Protein AF-A0A9E1W9U6-F1 (afdb_monomer_lite)

Radius of gyration: 18.21 Å; chains: 1; bounding box: 47×53×50 Å

Secondary structure (DSSP, 8-state):
-HHHHHHHHHHH--TT--SS--HHHHHHHHHHHHHTT--HHHHHHHHHHHHHHHHH-TTGGGGHHHHHHHHHHHHHHH---S--S---SS--S-STT--HHHHHHHHHHHHHHS-HHHHHHHHHHHHHHHHHHB-SS-B----HHHHHHT---GGG--HHHHHHHHHHHHHHHHHH--HHHHHHHHHHHHHHHHHHHHTTT---SSTTTTBHHHHHHHHHHHHHHHHH-TT-HHHHHHHHHHHHHHHHT--TTS---SB--SS----GGGGTS-HHHHHHHHHHHHHHHHHH-THHHHTT--

Foldseek 3Di:
DLVVLLVLLLVLDAQVNAPDLALLLLLLSLLLCLLVVHDPVRSLSSLVSSQVSCVPDPCNLVCLLSNLVSQVSSCVRNVPPDRSHPGDLDRPDDPPQAWLLSLLSVLLSCLQPNDPVSVVVSLVVNLVLQVVQDPQQASQTSHSVCVVVVDPDPQQGFLLSRLSSLLSLVSVCVSPVDCSSVVSSVSSLVSSLVVCVVVVNWRQGHQQGQFLSSLLSNLQSLLVVCLVPVPDPPSVVNNVSSVVQQVVQQDPSSAGDRGSDPDPPDDPSNVVDDSSNRSSSSSNSSSVSCVSHVPVVPPPPD

Sequence (302 aa):
MSSLLTHALVTAVKPQGFPERTFYAEAFTAVASAYHNLPQATIQEFIDSSQKRFETSENARNHLEFLWYAEDLFSEQSGNNTPVFSLPKTFKQTLRVKPTNWLLLRARFYIQHGSILQQFVWKHVALSLLRRNWNGEHILDRGIGACIRGEQKPEYASDQYTAFSLMILTDLYKLTGNKRFKEYFDKGLNKLRDRWRQQSIELTQGRGAYQLFGYASLIYILSWAQSQNPQSTTLTADLDQAIKHLSSFQHDDGLFPLVLKEADDRSDWETYNNLYDYLGFTAAILSRAAFIFPEQYNERST

Structure (mmCIF, N/CA/C/O backbone):
data_AF-A0A9E1W9U6-F1
#
_entry.id   AF-A0A9E1W9U6-F1
#
loop_
_atom_site.group_PDB
_atom_site.id
_atom_site.type_symbol
_atom_site.label_atom_id
_atom_site.label_alt_id
_atom_site.label_comp_id
_atom_site.label_asym_id
_atom_site.label_entity_id
_atom_site.label_seq_id
_atom_site.pdbx_PDB_ins_code
_atom_site.Cartn_x
_atom_site.Cartn_y
_atom_site.Cartn_z
_atom_site.occupancy
_atom_site.B_iso_or_equiv
_atom_site.auth_seq_id
_atom_site.auth_comp_id
_atom_site.auth_asym_id
_atom_site.auth_atom_id
_atom_site.pdbx_PDB_model_num
ATOM 1 N N . MET A 1 1 ? -4.728 -16.325 -10.173 1.00 51.47 1 MET A N 1
ATOM 2 C CA . MET A 1 1 ? -4.126 -15.327 -11.097 1.00 51.47 1 MET A CA 1
ATOM 3 C C . MET A 1 1 ? -3.194 -14.318 -10.411 1.00 51.47 1 MET A C 1
ATOM 5 O O . MET A 1 1 ? -2.033 -14.302 -10.792 1.00 51.47 1 MET A O 1
ATOM 9 N N . SER A 1 2 ? -3.595 -13.520 -9.398 1.00 57.84 2 SER A N 1
ATOM 10 C CA . SER A 1 2 ? -2.639 -12.527 -8.838 1.00 57.84 2 SER A CA 1
ATOM 11 C C . SER A 1 2 ? -1.462 -13.124 -8.055 1.00 57.84 2 SER A C 1
ATOM 13 O O . SER A 1 2 ? -0.410 -12.512 -8.072 1.00 57.84 2 SER A O 1
ATOM 15 N N . SER A 1 3 ? -1.568 -14.333 -7.484 1.00 65.31 3 SER A N 1
ATOM 16 C CA . SER A 1 3 ? -0.407 -15.049 -6.910 1.00 65.31 3 SER A CA 1
ATOM 17 C C . SER A 1 3 ? 0.653 -15.430 -7.959 1.00 65.31 3 SER A C 1
ATOM 19 O O . SER A 1 3 ? 1.845 -15.371 -7.667 1.00 65.31 3 SER A O 1
ATOM 21 N N . LEU A 1 4 ? 0.239 -15.802 -9.177 1.00 67.06 4 LEU A N 1
ATOM 22 C CA . LEU A 1 4 ? 1.164 -16.116 -10.274 1.00 67.06 4 LEU A CA 1
ATOM 23 C C . LEU A 1 4 ? 1.814 -14.841 -10.811 1.00 67.06 4 LEU A C 1
ATOM 25 O O . LEU A 1 4 ? 3.020 -14.807 -11.021 1.00 67.06 4 LEU A O 1
ATOM 29 N N . LEU A 1 5 ? 1.020 -13.778 -10.956 1.00 74.19 5 LEU A N 1
ATOM 30 C CA . LEU A 1 5 ? 1.492 -12.464 -11.377 1.00 74.19 5 LEU A CA 1
ATOM 31 C C . LEU A 1 5 ? 2.512 -11.883 -10.385 1.00 74.19 5 LEU A C 1
ATOM 33 O O . LEU A 1 5 ? 3.547 -11.371 -10.803 1.00 74.19 5 LEU A O 1
ATOM 37 N N . THR A 1 6 ? 2.263 -12.008 -9.077 1.00 77.25 6 THR A N 1
ATOM 38 C CA . THR A 1 6 ? 3.215 -11.560 -8.052 1.00 77.25 6 THR A CA 1
ATOM 39 C C . THR A 1 6 ? 4.438 -12.445 -7.976 1.00 77.25 6 THR A C 1
ATOM 41 O O . THR A 1 6 ? 5.536 -11.913 -7.862 1.00 77.25 6 THR A O 1
ATOM 44 N N . HIS A 1 7 ? 4.282 -13.766 -8.084 1.00 80.31 7 HIS A N 1
ATOM 45 C CA . HIS A 1 7 ? 5.426 -14.668 -8.092 1.00 80.31 7 HIS A CA 1
ATOM 46 C C . HIS A 1 7 ? 6.352 -14.367 -9.274 1.00 80.31 7 HIS A C 1
ATOM 48 O O . HIS A 1 7 ? 7.544 -14.174 -9.058 1.00 80.31 7 HIS A O 1
ATOM 54 N N . ALA A 1 8 ? 5.798 -14.225 -10.483 1.00 78.31 8 ALA A N 1
ATOM 55 C CA . ALA A 1 8 ? 6.550 -13.849 -11.679 1.00 78.31 8 ALA A CA 1
ATOM 56 C C . ALA A 1 8 ? 7.311 -12.530 -11.471 1.00 78.31 8 ALA A C 1
ATOM 58 O O . ALA A 1 8 ? 8.525 -12.477 -11.667 1.00 78.31 8 ALA A O 1
ATOM 59 N N . LEU A 1 9 ? 6.625 -11.499 -10.968 1.00 81.69 9 LEU A N 1
ATOM 60 C CA . LEU A 1 9 ? 7.230 -10.200 -10.683 1.00 81.69 9 LEU A CA 1
ATOM 61 C C . LEU A 1 9 ? 8.363 -10.290 -9.646 1.00 81.69 9 LEU A C 1
ATOM 63 O O . LEU A 1 9 ? 9.422 -9.702 -9.845 1.00 81.69 9 LEU A O 1
ATOM 67 N N . VAL A 1 10 ? 8.174 -11.046 -8.559 1.00 83.06 10 VAL A N 1
ATOM 68 C CA . VAL A 1 10 ? 9.216 -11.261 -7.540 1.00 83.06 10 VAL A CA 1
ATOM 69 C C . VAL A 1 10 ? 10.414 -12.002 -8.132 1.00 83.06 10 VAL A C 1
ATOM 71 O O . VAL A 1 10 ? 11.546 -11.618 -7.867 1.00 83.06 10 VAL A O 1
ATOM 74 N N . THR A 1 11 ? 10.189 -13.030 -8.955 1.00 81.50 11 THR A N 1
ATOM 75 C CA . THR A 1 11 ? 11.277 -13.808 -9.573 1.00 81.50 11 THR A CA 1
ATOM 76 C C . THR A 1 11 ? 12.056 -13.035 -10.636 1.00 81.50 11 THR A C 1
ATOM 78 O O . THR A 1 11 ? 13.238 -13.305 -10.848 1.00 81.50 11 THR A O 1
ATOM 81 N N . ALA A 1 12 ? 11.415 -12.066 -11.293 1.00 79.38 12 ALA A N 1
ATOM 82 C CA . ALA A 1 12 ? 12.049 -11.206 -12.283 1.00 79.38 12 ALA A CA 1
ATOM 83 C C . ALA A 1 12 ? 12.983 -10.163 -11.640 1.00 79.38 12 ALA A C 1
ATOM 85 O O . ALA A 1 12 ? 13.947 -9.711 -12.262 1.00 79.38 12 ALA A O 1
ATOM 86 N N . VAL A 1 13 ? 12.733 -9.801 -10.378 1.00 80.00 13 VAL A N 1
ATOM 87 C CA . VAL A 1 13 ? 13.542 -8.846 -9.618 1.00 80.00 13 VAL A CA 1
ATOM 88 C C . VAL A 1 13 ? 14.702 -9.558 -8.915 1.00 80.00 13 VAL A C 1
ATOM 90 O O . VAL A 1 13 ? 14.515 -10.524 -8.181 1.00 80.00 13 VAL A O 1
ATOM 93 N N . LYS A 1 14 ? 15.924 -9.045 -9.093 1.00 76.00 14 LYS A N 1
ATOM 94 C CA . LYS A 1 14 ? 17.141 -9.580 -8.461 1.00 76.00 14 LYS A CA 1
ATOM 95 C C . LYS A 1 14 ? 17.705 -8.607 -7.421 1.00 76.00 14 LYS A C 1
ATOM 97 O O . LYS A 1 14 ? 17.644 -7.398 -7.668 1.00 76.00 14 LYS A O 1
ATOM 102 N N . PRO A 1 15 ? 18.331 -9.091 -6.330 1.00 69.31 15 PRO A N 1
ATOM 103 C CA . PRO A 1 15 ? 19.075 -8.234 -5.409 1.00 69.31 15 PRO A CA 1
ATOM 104 C C . PRO A 1 15 ? 20.137 -7.437 -6.166 1.00 69.31 15 PRO A C 1
ATOM 106 O O . PRO A 1 15 ? 20.826 -7.982 -7.029 1.00 69.31 15 PRO A O 1
ATOM 109 N N . GLN A 1 16 ? 20.257 -6.139 -5.879 1.00 65.06 16 GLN A N 1
ATOM 110 C CA . GLN A 1 16 ? 21.135 -5.210 -6.607 1.00 65.06 16 GLN A CA 1
ATOM 111 C C . GLN A 1 16 ? 20.820 -5.059 -8.110 1.00 65.06 16 GLN A C 1
ATOM 113 O O . GLN A 1 16 ? 21.496 -4.289 -8.789 1.00 65.06 16 GLN A O 1
ATOM 118 N N . GLY A 1 17 ? 19.782 -5.726 -8.622 1.00 60.53 17 GLY A N 1
ATOM 119 C CA . GLY A 1 17 ? 19.353 -5.693 -10.021 1.00 60.53 17 GLY A CA 1
ATOM 120 C C . GLY A 1 17 ? 18.643 -4.401 -10.419 1.00 60.53 17 GLY A C 1
ATOM 121 O O . GLY A 1 17 ? 18.302 -4.223 -11.585 1.00 60.53 17 GLY A O 1
ATOM 122 N N . PHE A 1 18 ? 18.436 -3.490 -9.468 1.00 66.94 18 PHE A N 1
ATOM 123 C CA . PHE A 1 18 ? 17.891 -2.169 -9.723 1.00 66.94 18 PHE A CA 1
ATOM 124 C C . PHE A 1 18 ? 19.012 -1.194 -10.133 1.00 66.94 18 PHE A C 1
ATOM 126 O O . PHE A 1 18 ? 19.898 -0.908 -9.314 1.00 66.94 18 PHE A O 1
ATOM 133 N N . PRO A 1 19 ? 18.993 -0.666 -11.375 1.00 59.44 19 PRO A N 1
ATOM 134 C CA . PRO A 1 19 ? 20.046 0.200 -11.913 1.00 59.44 19 PRO A CA 1
ATOM 135 C C . PRO A 1 19 ? 20.116 1.580 -11.237 1.00 59.44 19 PRO A C 1
ATOM 137 O O . PRO A 1 19 ? 21.085 2.309 -11.435 1.00 59.44 19 PRO A O 1
ATOM 140 N N . GLU A 1 20 ? 19.130 1.943 -10.412 1.00 62.06 20 GLU A N 1
ATOM 141 C CA . GLU A 1 20 ? 18.989 3.278 -9.828 1.00 62.06 20 GLU A CA 1
ATOM 142 C C . GLU A 1 20 ? 18.801 3.275 -8.290 1.00 62.06 20 GLU A C 1
ATOM 144 O O . GLU A 1 20 ? 18.846 2.245 -7.613 1.00 62.06 20 GLU A O 1
ATOM 149 N N . ARG A 1 21 ? 18.674 4.476 -7.701 1.00 55.81 21 ARG A N 1
ATOM 150 C CA . ARG A 1 21 ? 18.560 4.728 -6.251 1.00 55.81 21 ARG A CA 1
ATOM 151 C C . ARG A 1 21 ? 17.225 4.228 -5.682 1.00 55.81 21 ARG A C 1
ATOM 153 O O . ARG A 1 21 ? 16.305 5.025 -5.547 1.00 55.81 21 ARG A O 1
ATOM 160 N N . THR A 1 22 ? 17.138 2.968 -5.261 1.00 69.44 22 THR A N 1
ATOM 161 C CA . THR A 1 22 ? 15.860 2.426 -4.761 1.00 69.44 22 THR A CA 1
ATOM 162 C C . THR A 1 22 ? 16.008 1.577 -3.495 1.00 69.44 22 THR A C 1
ATOM 164 O O . THR A 1 22 ? 15.791 0.367 -3.494 1.00 69.44 22 THR A O 1
ATOM 167 N N . PHE A 1 23 ? 16.394 2.198 -2.375 1.00 74.38 23 PHE A N 1
ATOM 168 C CA . PHE A 1 23 ? 16.494 1.484 -1.091 1.00 74.38 23 PHE A CA 1
ATOM 169 C C . PHE A 1 23 ? 15.135 0.924 -0.630 1.00 74.38 23 PHE A C 1
ATOM 171 O O . PHE A 1 23 ? 15.092 -0.158 -0.059 1.00 74.38 23 PHE A O 1
ATOM 178 N N . TYR A 1 24 ? 14.005 1.580 -0.928 1.00 84.19 24 TYR A N 1
ATOM 179 C CA . TYR A 1 24 ? 12.699 1.011 -0.580 1.00 84.19 24 TYR A CA 1
ATOM 180 C C . TYR A 1 24 ? 12.183 -0.026 -1.592 1.00 84.19 24 TYR A C 1
ATOM 182 O O . TYR A 1 24 ? 11.437 -0.903 -1.169 1.00 84.19 24 TYR A O 1
ATOM 190 N N . ALA A 1 25 ? 12.616 -0.031 -2.865 1.00 87.44 25 ALA A N 1
ATOM 191 C CA . ALA A 1 25 ? 12.323 -1.154 -3.775 1.00 87.44 25 ALA A CA 1
ATOM 192 C C . ALA A 1 25 ? 12.834 -2.484 -3.218 1.00 87.44 25 ALA A C 1
ATOM 194 O O . ALA A 1 25 ? 12.087 -3.458 -3.159 1.00 87.44 25 ALA A O 1
ATOM 195 N N . GLU A 1 26 ? 14.095 -2.509 -2.780 1.00 89.69 26 GLU A N 1
ATOM 196 C CA . GLU A 1 26 ? 14.732 -3.693 -2.195 1.00 89.69 26 GLU A CA 1
ATOM 197 C C . GLU A 1 26 ? 13.985 -4.113 -0.915 1.00 89.69 26 GLU A C 1
ATOM 199 O O . GLU A 1 26 ? 13.645 -5.282 -0.747 1.00 89.69 26 GLU A O 1
ATOM 204 N N . ALA A 1 27 ? 13.612 -3.150 -0.058 1.00 91.94 27 ALA A N 1
ATOM 205 C CA . ALA A 1 27 ? 12.836 -3.425 1.153 1.00 91.94 27 ALA A CA 1
ATOM 206 C C . ALA A 1 27 ? 11.461 -4.052 0.858 1.00 91.94 27 ALA A C 1
ATOM 208 O O . ALA A 1 27 ? 11.098 -5.058 1.464 1.00 91.94 27 ALA A O 1
ATOM 209 N N . PHE A 1 28 ? 10.694 -3.502 -0.087 1.00 93.50 28 PHE A N 1
ATOM 210 C CA . PHE A 1 28 ? 9.407 -4.090 -0.470 1.00 93.50 28 PHE A CA 1
ATOM 211 C C . PHE A 1 28 ? 9.573 -5.413 -1.232 1.00 93.50 28 PHE A C 1
ATOM 213 O O . PHE A 1 28 ? 8.741 -6.305 -1.092 1.00 93.50 28 PHE A O 1
ATOM 220 N N . THR A 1 29 ? 10.666 -5.606 -1.971 1.00 92.19 29 THR A N 1
ATOM 221 C CA . THR A 1 29 ? 10.952 -6.903 -2.601 1.00 92.19 29 THR A CA 1
ATOM 222 C C . THR A 1 29 ? 11.237 -7.975 -1.550 1.00 92.19 29 THR A C 1
ATOM 224 O O . THR A 1 29 ? 10.753 -9.098 -1.689 1.00 92.19 29 THR A O 1
ATOM 227 N N . ALA A 1 30 ? 11.916 -7.633 -0.448 1.00 92.50 30 ALA A N 1
ATOM 228 C CA . ALA A 1 30 ? 12.063 -8.532 0.699 1.00 92.50 30 ALA A CA 1
ATOM 229 C C . ALA A 1 30 ? 10.699 -8.918 1.303 1.00 92.50 30 ALA A C 1
ATOM 231 O O . ALA A 1 30 ? 10.454 -10.093 1.572 1.00 92.50 30 ALA A O 1
ATOM 232 N N . VAL A 1 31 ? 9.782 -7.951 1.453 1.00 93.56 31 VAL A N 1
ATOM 233 C CA . VAL A 1 31 ? 8.398 -8.200 1.903 1.00 93.56 31 VAL A CA 1
ATOM 234 C C . VAL A 1 31 ? 7.688 -9.180 0.969 1.00 93.56 31 VAL A C 1
ATOM 236 O O . VAL A 1 31 ? 7.143 -10.182 1.425 1.00 93.56 31 VAL A O 1
ATOM 239 N N . ALA A 1 32 ? 7.708 -8.923 -0.340 1.00 92.81 32 ALA A N 1
ATOM 240 C CA . ALA A 1 32 ? 7.081 -9.795 -1.330 1.00 92.81 32 ALA A CA 1
ATOM 241 C C . ALA A 1 32 ? 7.696 -11.207 -1.317 1.00 92.81 32 ALA A C 1
ATOM 243 O O . ALA A 1 32 ? 6.981 -12.207 -1.321 1.00 92.81 32 ALA A O 1
ATOM 244 N N . SER A 1 33 ? 9.021 -11.295 -1.209 1.00 91.81 33 SER A N 1
ATOM 245 C CA . SER A 1 33 ? 9.756 -12.559 -1.102 1.00 91.81 33 SER A CA 1
ATOM 246 C C . SER A 1 33 ? 9.334 -13.373 0.126 1.00 91.81 33 SER A C 1
ATOM 248 O O . SER A 1 33 ? 9.188 -14.592 0.027 1.00 91.81 33 SER A O 1
ATOM 250 N N . ALA A 1 34 ? 9.062 -12.709 1.257 1.00 91.38 34 ALA A N 1
ATOM 251 C CA . ALA A 1 34 ? 8.533 -13.348 2.461 1.00 91.38 34 ALA A CA 1
ATOM 252 C C . ALA A 1 34 ? 7.102 -13.881 2.270 1.00 91.38 34 ALA A C 1
ATOM 254 O O . ALA A 1 34 ? 6.790 -14.974 2.737 1.00 91.38 34 ALA A O 1
ATOM 255 N N . TYR A 1 35 ? 6.238 -13.170 1.535 1.00 89.56 35 TYR A N 1
ATOM 256 C CA . TYR A 1 35 ? 4.910 -13.688 1.162 1.00 89.56 35 TYR A CA 1
ATOM 257 C C . TYR A 1 35 ? 4.983 -14.944 0.283 1.00 89.56 35 TYR A C 1
ATOM 259 O O . TYR A 1 35 ? 4.100 -15.797 0.347 1.00 89.56 35 TYR A O 1
ATOM 267 N N . HIS A 1 36 ? 6.039 -15.073 -0.518 1.00 88.50 36 HIS A N 1
ATOM 268 C CA . HIS A 1 36 ? 6.249 -16.193 -1.433 1.00 88.50 36 HIS A CA 1
ATOM 269 C C . HIS A 1 36 ? 7.148 -17.306 -0.874 1.00 88.50 36 HIS A C 1
ATOM 271 O O . HIS A 1 36 ? 7.483 -18.231 -1.611 1.00 88.50 36 HIS A O 1
ATOM 277 N N . ASN A 1 37 ? 7.510 -17.251 0.414 1.0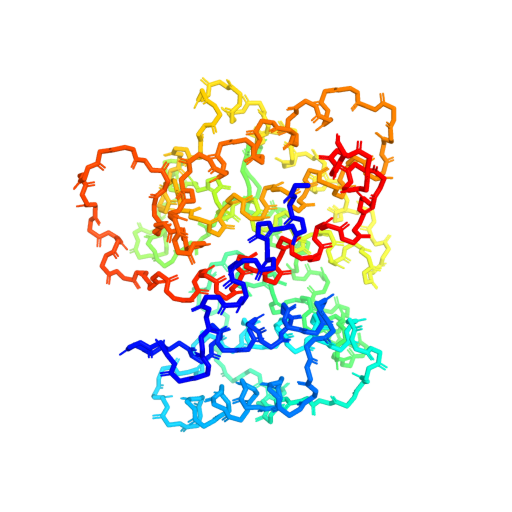0 89.31 37 ASN A N 1
ATOM 278 C CA . ASN A 1 37 ? 8.368 -18.241 1.077 1.00 89.31 37 ASN A CA 1
ATOM 279 C C . ASN A 1 37 ? 9.693 -18.496 0.332 1.00 89.31 37 ASN A C 1
ATOM 281 O O . ASN A 1 37 ? 10.165 -19.634 0.264 1.00 89.31 37 ASN A O 1
ATOM 285 N N . LEU A 1 38 ? 10.291 -17.450 -0.252 1.00 89.81 38 LEU A N 1
ATOM 286 C CA . LEU A 1 38 ? 11.627 -17.571 -0.836 1.00 89.81 38 LEU A CA 1
ATOM 287 C C . LEU A 1 38 ? 12.670 -17.899 0.249 1.00 89.81 38 LEU A C 1
ATOM 289 O O . LEU A 1 38 ? 12.446 -17.605 1.427 1.00 89.81 38 LEU A O 1
ATOM 293 N N . PRO A 1 39 ? 13.823 -18.494 -0.115 1.00 91.62 39 PRO A N 1
ATOM 294 C CA . PRO A 1 39 ? 14.858 -18.835 0.854 1.00 91.62 39 PRO A CA 1
ATOM 295 C C . PRO A 1 39 ? 15.284 -17.630 1.701 1.00 91.62 39 PRO A C 1
ATOM 297 O O . PRO A 1 39 ? 15.528 -16.544 1.173 1.00 91.62 39 PRO A O 1
ATOM 300 N N . GLN A 1 40 ? 15.452 -17.837 3.012 1.00 90.31 40 GLN A N 1
ATOM 301 C CA . GLN A 1 40 ? 15.823 -16.767 3.949 1.00 90.31 40 GLN A CA 1
ATOM 302 C C . GLN A 1 40 ? 17.118 -16.046 3.545 1.00 90.31 40 GLN A C 1
ATOM 304 O O . GLN A 1 40 ? 17.230 -14.842 3.748 1.00 90.31 40 GLN A O 1
ATOM 309 N N . ALA A 1 41 ? 18.073 -16.760 2.937 1.00 90.88 41 ALA A N 1
ATOM 310 C CA . ALA A 1 41 ? 19.297 -16.164 2.404 1.00 90.88 41 ALA A CA 1
ATOM 311 C C . ALA A 1 41 ? 19.001 -15.111 1.319 1.00 90.88 41 ALA A C 1
ATOM 313 O O . ALA A 1 41 ? 19.512 -14.000 1.393 1.00 90.88 41 ALA A O 1
ATOM 314 N N . THR A 1 42 ? 18.105 -15.415 0.376 1.00 89.19 42 THR A N 1
ATOM 315 C CA . THR A 1 42 ? 17.674 -14.480 -0.675 1.00 89.19 42 THR A CA 1
ATOM 316 C C . THR A 1 42 ? 16.950 -13.270 -0.090 1.00 89.19 42 THR A C 1
ATOM 318 O O . THR A 1 42 ? 17.200 -12.137 -0.488 1.00 89.19 42 THR A O 1
ATOM 321 N N . ILE A 1 43 ? 16.071 -13.490 0.891 1.00 91.12 43 ILE A N 1
ATOM 322 C CA . ILE A 1 43 ? 15.376 -12.402 1.593 1.00 91.12 43 ILE A CA 1
ATOM 323 C C . ILE A 1 43 ? 16.390 -11.485 2.296 1.00 91.12 43 ILE A C 1
ATOM 325 O O . ILE A 1 43 ? 16.277 -10.261 2.212 1.00 91.12 43 ILE A O 1
ATOM 329 N N . GLN A 1 44 ? 17.402 -12.067 2.945 1.00 91.00 44 GLN A N 1
ATOM 330 C CA . GLN A 1 44 ? 18.454 -11.318 3.629 1.00 91.00 44 GLN A CA 1
ATOM 331 C C . GLN A 1 44 ? 19.296 -10.477 2.660 1.00 91.00 44 GLN A C 1
ATOM 333 O O . GLN A 1 44 ? 19.613 -9.337 2.980 1.00 91.00 44 GLN A O 1
ATOM 338 N N . GLU A 1 45 ? 19.580 -10.967 1.450 1.00 91.50 45 GLU A N 1
ATOM 339 C CA . GLU A 1 45 ? 20.289 -10.186 0.424 1.00 91.50 45 GLU A CA 1
ATOM 340 C C . GLU A 1 45 ? 19.541 -8.895 0.045 1.00 91.50 45 GLU A C 1
ATOM 342 O O . GLU A 1 45 ? 20.161 -7.837 -0.103 1.00 91.50 45 GLU A O 1
ATOM 347 N N . PHE A 1 46 ? 18.208 -8.950 -0.065 1.00 91.38 46 PHE A N 1
ATOM 348 C CA . PHE A 1 46 ? 17.375 -7.765 -0.305 1.00 91.38 46 PHE A CA 1
ATOM 349 C C . PHE A 1 46 ? 17.428 -6.773 0.867 1.00 91.38 46 PHE A C 1
ATOM 351 O O . PHE A 1 46 ? 17.563 -5.563 0.660 1.00 91.38 46 PHE A O 1
ATOM 358 N N . ILE A 1 47 ? 17.359 -7.278 2.101 1.00 91.00 47 ILE A N 1
ATOM 359 C CA . ILE A 1 47 ? 17.459 -6.471 3.326 1.00 91.00 47 ILE A CA 1
ATOM 360 C C . ILE A 1 47 ? 18.819 -5.769 3.407 1.00 91.00 47 ILE A C 1
ATOM 362 O O . ILE A 1 47 ? 18.876 -4.550 3.586 1.00 91.00 47 ILE A O 1
ATOM 366 N N . ASP A 1 48 ? 19.906 -6.514 3.219 1.00 90.19 48 ASP A N 1
ATOM 367 C CA . ASP A 1 48 ? 21.272 -6.000 3.312 1.00 90.19 48 ASP A CA 1
ATOM 368 C C . ASP A 1 48 ? 21.545 -4.969 2.207 1.00 90.19 48 ASP A C 1
ATOM 370 O O . ASP A 1 48 ? 22.132 -3.911 2.460 1.00 90.19 48 ASP A O 1
ATOM 374 N N . SER A 1 49 ? 21.062 -5.231 0.983 1.00 88.62 49 SER A N 1
ATOM 375 C CA . SER A 1 49 ? 21.133 -4.281 -0.137 1.00 88.62 49 SER A CA 1
ATOM 376 C C . SER A 1 49 ? 20.384 -2.984 0.185 1.00 88.62 49 SER A C 1
ATOM 378 O O . SER A 1 49 ? 20.931 -1.889 0.012 1.00 88.62 49 SER A O 1
ATOM 380 N N . SER A 1 50 ? 19.158 -3.091 0.709 1.00 89.69 50 SER A N 1
ATOM 381 C CA . SER A 1 50 ? 18.346 -1.947 1.139 1.00 89.69 50 SER A CA 1
ATOM 382 C C . SER A 1 50 ? 19.066 -1.103 2.195 1.00 89.69 50 SER A C 1
ATOM 384 O O . SER A 1 50 ? 19.216 0.110 2.016 1.00 89.69 50 SER A O 1
ATOM 386 N N . GLN A 1 51 ? 19.586 -1.739 3.252 1.00 88.62 51 GLN A N 1
ATOM 387 C CA . GLN A 1 51 ? 20.289 -1.069 4.348 1.00 88.62 51 GLN A CA 1
ATOM 388 C C . GLN A 1 51 ? 21.551 -0.352 3.850 1.00 88.62 51 GLN A C 1
ATOM 390 O O . GLN A 1 51 ? 21.735 0.839 4.110 1.00 88.62 51 GLN A O 1
ATOM 395 N N . LYS A 1 52 ? 22.380 -1.034 3.051 1.00 88.38 52 LYS A N 1
ATOM 396 C CA . LYS A 1 52 ? 23.586 -0.444 2.456 1.00 88.38 52 LYS A CA 1
ATOM 397 C C . LYS A 1 52 ? 23.251 0.788 1.609 1.00 88.38 52 LYS A C 1
ATOM 399 O O . LYS A 1 52 ? 23.935 1.812 1.690 1.00 88.38 52 LYS A O 1
ATOM 404 N N . ARG A 1 53 ? 22.190 0.726 0.797 1.00 86.12 53 ARG A N 1
ATOM 405 C CA . ARG A 1 53 ? 21.739 1.860 -0.033 1.00 86.12 53 ARG A CA 1
ATOM 406 C C . ARG A 1 53 ? 21.148 2.995 0.805 1.00 86.12 53 ARG A C 1
ATOM 408 O O . ARG A 1 53 ? 21.353 4.158 0.465 1.00 86.12 53 ARG A O 1
ATOM 415 N N . PHE A 1 54 ? 20.440 2.684 1.890 1.00 86.06 54 PHE A N 1
ATOM 416 C CA . PHE A 1 54 ? 19.934 3.680 2.834 1.00 86.06 54 PHE A CA 1
ATOM 417 C C . PHE A 1 54 ? 21.075 4.472 3.488 1.00 86.06 54 PHE A C 1
ATOM 419 O O . PHE A 1 54 ? 21.023 5.700 3.531 1.00 86.06 54 PHE A O 1
ATOM 426 N N . GLU A 1 55 ? 22.127 3.790 3.943 1.00 85.31 55 GLU A N 1
ATOM 427 C CA . GLU A 1 55 ? 23.276 4.409 4.622 1.00 85.31 55 GLU A CA 1
ATOM 428 C C . GLU A 1 55 ? 24.119 5.301 3.705 1.00 85.31 55 GLU A C 1
ATOM 430 O O . GLU A 1 55 ? 24.678 6.305 4.144 1.00 85.31 55 GLU A O 1
ATOM 435 N N . THR A 1 56 ? 24.190 4.946 2.423 1.00 84.56 56 THR A N 1
ATOM 436 C CA . THR A 1 56 ? 25.026 5.624 1.420 1.00 84.56 56 THR A CA 1
ATOM 437 C C . THR A 1 56 ? 24.301 6.717 0.634 1.00 84.56 56 THR A C 1
ATOM 439 O O . THR A 1 56 ? 24.939 7.484 -0.085 1.00 84.56 56 THR A O 1
ATOM 442 N N . SER A 1 57 ? 22.975 6.824 0.753 1.00 81.25 57 SER A N 1
ATOM 443 C CA . SER A 1 57 ? 22.175 7.789 -0.006 1.00 81.25 57 SER A CA 1
ATOM 444 C C . SER A 1 57 ? 21.884 9.058 0.796 1.00 81.25 57 SER A C 1
ATOM 446 O O . SER A 1 57 ? 21.186 9.042 1.810 1.00 81.25 57 SER A O 1
ATOM 448 N N . GLU A 1 58 ? 22.330 10.202 0.273 1.00 75.25 58 GLU A N 1
ATOM 449 C CA . GLU A 1 58 ? 22.094 11.531 0.863 1.00 75.25 58 GLU A CA 1
ATOM 450 C C . GLU A 1 58 ? 20.600 11.861 1.033 1.00 75.25 58 GLU A C 1
ATOM 452 O O . GLU A 1 58 ? 20.205 12.550 1.975 1.00 75.25 58 GLU A O 1
ATOM 457 N N . ASN A 1 59 ? 19.751 11.319 0.154 1.00 72.25 59 ASN A N 1
ATOM 458 C CA . ASN A 1 59 ? 18.309 11.571 0.141 1.00 72.25 59 ASN A CA 1
ATOM 459 C C . ASN A 1 59 ? 17.490 10.492 0.857 1.00 72.25 59 ASN A C 1
ATOM 461 O O . ASN A 1 59 ? 16.268 10.620 0.938 1.00 72.25 59 ASN A O 1
ATOM 465 N N . ALA A 1 60 ? 18.114 9.443 1.401 1.00 72.81 60 ALA A N 1
ATOM 466 C CA . ALA A 1 60 ? 17.380 8.312 1.967 1.00 72.81 60 ALA A CA 1
ATOM 467 C C . ALA A 1 60 ? 16.436 8.702 3.108 1.00 72.81 60 ALA A C 1
ATOM 469 O O . ALA A 1 60 ? 15.307 8.219 3.211 1.00 72.81 60 ALA A O 1
ATOM 470 N N . ARG A 1 61 ? 16.857 9.682 3.911 1.00 74.25 61 ARG A N 1
ATOM 471 C CA . ARG A 1 61 ? 16.063 10.233 5.016 1.00 74.25 61 ARG A CA 1
ATOM 472 C C . ARG A 1 61 ? 14.752 10.865 4.560 1.00 74.25 61 ARG A C 1
ATOM 474 O O . ARG A 1 61 ? 13.826 10.962 5.364 1.00 74.25 61 ARG A O 1
ATOM 481 N N . ASN A 1 62 ? 14.656 11.279 3.297 1.00 75.06 62 ASN A N 1
ATOM 482 C CA . ASN A 1 62 ? 13.431 11.860 2.778 1.00 75.06 62 ASN A CA 1
ATOM 483 C C . ASN A 1 62 ? 12.333 10.827 2.591 1.00 75.06 62 ASN A C 1
ATOM 485 O O . ASN A 1 62 ? 11.206 11.283 2.611 1.00 75.06 62 ASN A O 1
ATOM 489 N N . HIS A 1 63 ? 12.638 9.523 2.485 1.00 80.56 63 HIS A N 1
ATOM 490 C CA . HIS A 1 63 ? 11.704 8.409 2.222 1.00 80.56 63 HIS A CA 1
ATOM 491 C C . HIS A 1 63 ? 11.601 7.406 3.376 1.00 80.56 63 HIS A C 1
ATOM 493 O O . HIS A 1 63 ? 11.140 6.279 3.195 1.00 80.56 63 HIS A O 1
ATOM 499 N N . LEU A 1 64 ? 12.026 7.811 4.571 1.00 84.94 64 LEU A N 1
ATOM 500 C CA . LEU A 1 64 ? 12.084 6.940 5.740 1.00 84.94 64 LEU A CA 1
ATOM 501 C C . LEU A 1 64 ? 10.724 6.302 6.074 1.00 84.94 64 LEU A C 1
ATOM 503 O O . LEU A 1 64 ? 10.672 5.148 6.483 1.00 84.94 64 LEU A O 1
ATOM 507 N N . GLU A 1 65 ? 9.624 7.015 5.825 1.00 88.44 65 GLU A N 1
ATOM 508 C CA . GLU A 1 65 ? 8.268 6.503 6.030 1.00 88.44 65 GLU A CA 1
ATOM 509 C C . GLU A 1 65 ? 7.940 5.251 5.201 1.00 88.44 65 GLU A C 1
ATOM 511 O O . GLU A 1 65 ? 7.193 4.398 5.672 1.00 88.44 65 GLU A O 1
ATOM 516 N N . PHE A 1 66 ? 8.496 5.115 3.994 1.00 89.62 66 PHE A N 1
ATOM 517 C CA . PHE A 1 66 ? 8.288 3.927 3.162 1.00 89.62 66 PHE A CA 1
ATOM 518 C C . PHE A 1 66 ? 9.094 2.731 3.662 1.00 89.62 66 PHE A C 1
ATOM 520 O O . PHE A 1 66 ? 8.596 1.612 3.623 1.00 89.62 66 PHE A O 1
ATOM 527 N N . LEU A 1 67 ? 10.307 2.964 4.167 1.00 90.00 67 LEU A N 1
ATOM 528 C CA . LEU A 1 67 ? 11.127 1.906 4.751 1.00 90.00 67 LEU A CA 1
ATOM 529 C C . LEU A 1 67 ? 10.531 1.377 6.053 1.00 90.00 67 LEU A C 1
ATOM 531 O O . LEU A 1 67 ? 10.423 0.167 6.208 1.00 90.00 67 LEU A O 1
ATOM 535 N N . TRP A 1 68 ? 10.071 2.265 6.941 1.00 91.12 68 TRP A N 1
ATOM 536 C CA . TRP A 1 68 ? 9.305 1.849 8.120 1.00 91.12 68 TRP A CA 1
ATOM 537 C C . TRP A 1 68 ? 8.073 1.040 7.723 1.00 91.12 68 TRP A C 1
ATOM 539 O O . TRP A 1 68 ? 7.761 0.035 8.348 1.00 91.12 68 TRP A O 1
ATOM 549 N N . TYR A 1 69 ? 7.384 1.453 6.658 1.00 93.81 69 TYR A N 1
ATOM 550 C CA . TYR A 1 69 ? 6.217 0.717 6.202 1.00 93.81 69 TYR A CA 1
ATOM 551 C C . TYR A 1 69 ? 6.573 -0.675 5.669 1.00 93.81 69 TYR A C 1
ATOM 553 O O . TYR A 1 69 ? 5.901 -1.640 6.017 1.00 93.81 69 TYR A O 1
ATOM 561 N N . ALA A 1 70 ? 7.639 -0.805 4.878 1.00 94.00 70 ALA A N 1
ATOM 562 C CA . ALA A 1 70 ? 8.129 -2.106 4.427 1.00 94.00 70 ALA A CA 1
ATOM 563 C C . ALA A 1 70 ? 8.546 -3.000 5.609 1.00 94.00 70 ALA A C 1
ATOM 565 O O . ALA A 1 70 ? 8.203 -4.178 5.628 1.00 94.00 70 ALA A O 1
ATOM 566 N N . GLU A 1 71 ? 9.220 -2.443 6.617 1.00 91.69 71 GLU A N 1
ATOM 567 C CA . GLU A 1 71 ? 9.593 -3.155 7.844 1.00 91.69 71 GLU A CA 1
ATOM 568 C C . GLU A 1 71 ? 8.376 -3.697 8.602 1.00 91.69 71 GLU A C 1
ATOM 570 O O . GLU A 1 71 ? 8.355 -4.865 9.000 1.00 91.69 71 GLU A O 1
ATOM 575 N N . ASP A 1 72 ? 7.340 -2.870 8.754 1.00 91.69 72 ASP A N 1
ATOM 576 C CA . ASP A 1 72 ? 6.094 -3.269 9.404 1.00 91.69 72 ASP A CA 1
ATOM 577 C C . ASP A 1 72 ? 5.420 -4.414 8.645 1.00 91.69 72 ASP A C 1
ATOM 579 O O . ASP A 1 72 ? 5.027 -5.410 9.250 1.00 91.69 72 ASP A O 1
ATOM 583 N N . LEU A 1 73 ? 5.326 -4.306 7.314 1.00 92.94 73 LEU A N 1
ATOM 584 C CA . LEU A 1 73 ? 4.744 -5.357 6.477 1.00 92.94 73 LEU A CA 1
ATOM 585 C C . LEU A 1 73 ? 5.564 -6.652 6.514 1.00 92.94 73 LEU A C 1
ATOM 587 O O . LEU A 1 73 ? 4.987 -7.739 6.488 1.00 92.94 73 LEU A O 1
ATOM 591 N N . PHE A 1 74 ? 6.893 -6.554 6.578 1.00 92.50 74 PHE A N 1
ATOM 592 C CA . PHE A 1 74 ? 7.766 -7.716 6.711 1.00 92.50 74 PHE A CA 1
ATOM 593 C C . PHE A 1 74 ? 7.546 -8.420 8.052 1.00 92.50 74 PHE A C 1
ATOM 595 O O . PHE A 1 74 ? 7.437 -9.646 8.104 1.00 92.50 74 PHE A O 1
ATOM 602 N N . SER A 1 75 ? 7.453 -7.646 9.134 1.00 89.50 75 SER A N 1
ATOM 603 C CA . SER A 1 75 ? 7.227 -8.165 10.487 1.00 89.50 75 SER A CA 1
ATOM 604 C C . SER A 1 75 ? 5.852 -8.830 10.601 1.00 89.50 75 SER A C 1
ATOM 606 O O . SER A 1 75 ? 5.738 -9.928 11.144 1.00 89.50 75 SER A O 1
ATOM 608 N N . GLU A 1 76 ? 4.819 -8.206 10.015 1.00 87.50 76 GLU A N 1
ATOM 609 C CA . GLU A 1 76 ? 3.468 -8.773 9.897 1.00 87.50 76 GLU A CA 1
ATOM 610 C C . GLU A 1 76 ? 3.482 -10.138 9.192 1.00 87.50 76 GLU A C 1
ATOM 612 O O . GLU A 1 76 ? 2.839 -11.070 9.668 1.00 87.50 76 GLU A O 1
ATOM 617 N N . GLN A 1 77 ? 4.219 -10.267 8.082 1.00 88.56 77 GLN A N 1
ATOM 618 C CA . GLN A 1 77 ? 4.223 -11.492 7.278 1.00 88.56 77 GLN A CA 1
ATOM 619 C C . GLN A 1 77 ? 5.114 -12.603 7.845 1.00 88.56 77 GLN A C 1
ATOM 621 O O . GLN A 1 77 ? 4.751 -13.775 7.805 1.00 88.56 77 GLN A O 1
ATOM 626 N N . SER A 1 78 ? 6.296 -12.260 8.349 1.00 83.38 78 SER A N 1
ATOM 627 C CA . SER A 1 78 ? 7.259 -13.243 8.863 1.00 83.38 78 SER A CA 1
ATOM 628 C C . SER A 1 78 ? 6.932 -13.726 10.280 1.00 83.38 78 SER A C 1
ATOM 630 O O . SER A 1 78 ? 7.525 -14.695 10.750 1.00 83.38 78 SER A O 1
ATOM 632 N N . GLY A 1 79 ? 6.042 -13.026 10.997 1.00 80.94 79 GLY A N 1
ATOM 633 C CA . GLY A 1 79 ? 5.826 -13.225 12.432 1.00 80.94 79 GLY A CA 1
ATOM 634 C C . GLY A 1 79 ? 7.039 -12.838 13.290 1.00 80.94 79 GLY A C 1
ATOM 635 O O . GLY A 1 79 ? 7.027 -13.046 14.505 1.00 80.94 79 GLY A O 1
ATOM 636 N N . ASN A 1 80 ? 8.091 -12.282 12.680 1.00 74.94 80 ASN A N 1
ATOM 637 C CA . ASN A 1 80 ? 9.289 -11.836 13.368 1.00 74.94 80 ASN A CA 1
ATOM 638 C C . ASN A 1 80 ? 9.132 -10.367 13.765 1.00 74.94 80 ASN A C 1
ATOM 640 O O . ASN A 1 80 ? 9.117 -9.481 12.920 1.00 74.94 80 ASN A O 1
ATOM 644 N N . ASN A 1 81 ? 9.064 -10.110 15.071 1.00 68.75 81 ASN A N 1
ATOM 645 C CA . ASN A 1 81 ? 8.990 -8.750 15.614 1.00 68.75 81 ASN A CA 1
ATOM 646 C C . ASN A 1 81 ? 10.365 -8.075 15.746 1.00 68.75 81 ASN A C 1
ATOM 648 O O . ASN A 1 81 ? 10.460 -6.965 16.274 1.00 68.75 81 ASN A O 1
ATOM 652 N N . THR A 1 82 ? 11.441 -8.752 15.340 1.00 70.25 82 THR A N 1
ATOM 653 C CA . THR A 1 82 ? 12.783 -8.173 15.354 1.00 70.25 82 THR A CA 1
ATOM 654 C C . THR A 1 82 ? 12.895 -7.174 14.209 1.00 70.25 82 THR A C 1
ATOM 656 O O . THR A 1 82 ? 12.699 -7.581 13.065 1.00 70.25 82 THR A O 1
ATOM 659 N N . PRO A 1 83 ? 13.238 -5.900 14.485 1.00 71.06 83 PRO A N 1
ATOM 660 C CA . PRO A 1 83 ? 13.512 -4.925 13.442 1.00 71.06 83 PRO A CA 1
ATOM 661 C C . PRO A 1 83 ? 14.574 -5.462 12.494 1.00 71.06 83 PRO A C 1
ATOM 663 O O . PRO A 1 83 ? 15.642 -5.903 12.923 1.00 71.06 83 PRO A O 1
ATOM 666 N N . VAL A 1 84 ? 14.248 -5.446 11.214 1.00 77.50 84 VAL A N 1
ATOM 667 C CA . VAL A 1 84 ? 15.076 -6.028 10.161 1.00 77.50 84 VAL A CA 1
ATOM 668 C C . VAL A 1 84 ? 15.918 -4.947 9.496 1.00 77.50 84 VAL A C 1
ATOM 670 O O . VAL A 1 84 ? 17.004 -5.219 8.991 1.00 77.50 84 VAL A O 1
ATOM 673 N N . PHE A 1 85 ? 15.457 -3.698 9.570 1.00 78.81 85 PHE A N 1
ATOM 674 C CA . PHE A 1 85 ? 16.187 -2.542 9.090 1.00 78.81 85 PHE A CA 1
ATOM 675 C C . PHE A 1 85 ? 16.685 -1.721 10.284 1.00 78.81 85 PHE A C 1
ATOM 677 O O . PHE A 1 85 ? 15.968 -1.451 11.248 1.00 78.81 85 PHE A O 1
ATOM 684 N N . SER A 1 86 ? 17.935 -1.264 10.224 1.00 78.44 86 SER A N 1
ATOM 685 C CA . SER A 1 86 ? 18.509 -0.402 11.264 1.00 78.44 86 SER A CA 1
ATOM 686 C C . SER A 1 86 ? 18.122 1.055 11.011 1.00 78.44 86 SER A C 1
ATOM 688 O O . SER A 1 86 ? 18.953 1.902 10.675 1.00 78.44 86 SER A O 1
ATOM 690 N N . LEU A 1 87 ? 16.824 1.348 11.129 1.00 76.25 87 LEU A N 1
ATOM 691 C CA . LEU A 1 87 ? 16.251 2.649 10.788 1.00 76.25 87 LEU A CA 1
ATOM 692 C C . LEU A 1 87 ? 16.214 3.596 11.994 1.00 76.25 87 LEU A C 1
ATOM 694 O O . LEU A 1 87 ? 15.939 3.178 13.125 1.00 76.25 87 LEU A O 1
ATOM 698 N N . PRO A 1 88 ? 16.412 4.911 11.783 1.00 74.31 88 PRO A N 1
ATOM 699 C CA . PRO A 1 88 ? 16.145 5.895 12.820 1.00 74.31 88 PRO A CA 1
ATOM 700 C C . PRO A 1 88 ? 14.704 5.749 13.322 1.00 74.31 88 PRO A C 1
ATOM 702 O O . PRO A 1 88 ? 13.777 5.767 12.524 1.00 74.31 88 PRO A O 1
ATOM 705 N N . LYS A 1 89 ? 14.501 5.657 14.641 1.00 69.88 89 LYS A N 1
ATOM 706 C CA . LYS A 1 89 ? 13.156 5.590 15.261 1.00 69.88 89 LYS A CA 1
ATOM 707 C C . LYS A 1 89 ? 12.555 6.965 15.570 1.00 69.88 89 LYS A C 1
ATOM 709 O O . LYS A 1 89 ? 11.472 7.084 16.138 1.00 69.88 89 LYS A O 1
ATOM 714 N N . THR A 1 90 ? 13.280 8.031 15.236 1.00 66.62 90 THR A N 1
ATOM 715 C CA . THR A 1 90 ? 12.855 9.411 15.474 1.00 66.62 90 THR A CA 1
ATOM 716 C C . THR A 1 90 ? 12.976 10.229 14.202 1.00 66.62 90 THR A C 1
ATOM 718 O O . THR A 1 90 ? 13.974 10.167 13.484 1.00 66.62 90 THR A O 1
ATOM 721 N N . PHE A 1 91 ? 11.944 11.022 13.931 1.00 64.19 91 PHE A N 1
ATOM 722 C CA . PHE A 1 91 ? 11.912 11.930 12.800 1.00 64.19 91 PHE A CA 1
ATOM 723 C C . PHE A 1 91 ? 12.315 13.333 13.268 1.00 64.19 91 PHE A C 1
ATOM 725 O O . PHE A 1 91 ? 11.601 13.947 14.058 1.00 64.19 91 PHE A O 1
ATOM 732 N N . LYS A 1 92 ? 13.464 13.848 12.807 1.00 56.38 92 LYS A N 1
ATOM 733 C CA . LYS A 1 92 ? 13.942 15.203 13.164 1.00 56.38 92 LYS A CA 1
ATOM 734 C C . LYS A 1 92 ? 13.444 16.313 12.225 1.00 56.38 92 LYS A C 1
ATOM 736 O O . LYS A 1 92 ? 13.638 17.487 12.522 1.00 56.38 92 LYS A O 1
ATOM 741 N N . GLN A 1 93 ? 12.830 15.975 11.091 1.00 57.16 93 GLN A N 1
ATOM 742 C CA . GLN A 1 93 ? 12.356 16.968 10.121 1.00 57.16 93 GLN A CA 1
ATOM 743 C C . GLN A 1 93 ? 10.993 17.555 10.537 1.00 57.16 93 GLN A C 1
ATOM 745 O O . GLN A 1 93 ? 10.126 16.872 11.086 1.00 57.16 93 GLN A O 1
ATOM 750 N N . THR A 1 94 ? 10.800 18.845 10.265 1.00 50.84 94 THR A N 1
ATOM 751 C CA . THR A 1 94 ? 9.578 19.581 10.614 1.00 50.84 94 THR A CA 1
ATOM 752 C C . THR A 1 94 ? 8.363 19.069 9.826 1.00 50.84 94 THR A C 1
ATOM 754 O O . THR A 1 94 ? 8.484 18.584 8.705 1.00 50.84 94 THR A O 1
ATOM 757 N N . LEU A 1 95 ? 7.153 19.206 10.388 1.00 56.19 95 LEU A N 1
ATOM 758 C CA . LEU A 1 95 ? 5.864 18.913 9.724 1.00 56.19 95 LEU A CA 1
ATOM 759 C C . LEU A 1 95 ? 5.581 19.794 8.485 1.00 56.19 95 LEU A C 1
ATOM 761 O O . LEU A 1 95 ? 4.475 19.761 7.943 1.00 56.19 95 LEU A O 1
ATOM 765 N N . ARG A 1 96 ? 6.530 20.632 8.053 1.00 51.97 96 ARG A N 1
ATOM 766 C CA . ARG A 1 96 ? 6.323 21.552 6.940 1.00 51.97 96 ARG A CA 1
ATOM 767 C C . ARG A 1 96 ? 6.341 20.770 5.625 1.00 51.97 96 ARG A C 1
ATOM 769 O O . ARG A 1 96 ? 7.370 20.251 5.218 1.00 51.97 96 ARG A O 1
ATOM 776 N N . VAL A 1 97 ? 5.175 20.757 4.973 1.00 55.47 97 VAL A N 1
ATOM 777 C CA . VAL A 1 97 ? 4.978 20.423 3.553 1.00 55.47 97 VAL A CA 1
ATOM 778 C C . VAL A 1 97 ? 5.281 18.959 3.202 1.00 55.47 97 VAL A C 1
ATOM 780 O O . VAL A 1 97 ? 6.044 18.674 2.286 1.00 55.47 97 VAL A O 1
ATOM 783 N N . LYS A 1 98 ? 4.662 18.004 3.913 1.00 65.31 98 LYS A N 1
ATOM 784 C CA . LYS A 1 98 ? 4.579 16.622 3.414 1.00 65.31 98 LYS A CA 1
ATOM 785 C C . LYS A 1 98 ? 3.187 16.317 2.824 1.00 65.31 98 LYS A C 1
ATOM 787 O O . LYS A 1 98 ? 2.193 16.750 3.416 1.00 65.31 98 LYS A O 1
ATOM 792 N N . PRO A 1 99 ? 3.139 15.565 1.707 1.00 76.56 99 PRO A N 1
ATOM 793 C CA . PRO A 1 99 ? 1.928 14.965 1.145 1.00 76.56 99 PRO A CA 1
ATOM 794 C C . PRO A 1 99 ? 1.055 14.245 2.193 1.00 76.56 99 PRO A C 1
ATOM 796 O O . PRO A 1 99 ? 1.552 13.776 3.223 1.00 76.56 99 PRO A O 1
ATOM 799 N N . THR A 1 100 ? -0.250 14.119 1.944 1.00 82.75 100 THR A N 1
ATOM 800 C CA . THR A 1 100 ? -1.197 13.513 2.904 1.00 82.75 100 THR A CA 1
ATOM 801 C C . THR A 1 100 ? -0.855 12.052 3.187 1.00 82.75 100 THR A C 1
ATOM 803 O O . THR A 1 100 ? -0.774 11.654 4.348 1.00 82.75 100 THR A O 1
ATOM 806 N N . ASN A 1 101 ? -0.594 11.267 2.144 1.00 85.50 101 ASN A N 1
ATOM 807 C CA . ASN A 1 101 ? -0.169 9.868 2.239 1.00 85.50 101 ASN A CA 1
ATOM 808 C C . ASN A 1 101 ? 1.102 9.696 3.086 1.00 85.50 101 ASN A C 1
ATOM 810 O O . ASN A 1 101 ? 1.165 8.801 3.923 1.00 85.50 101 ASN A O 1
ATOM 814 N N . TRP A 1 102 ? 2.084 10.588 2.951 1.00 86.31 102 TRP A N 1
ATOM 815 C CA . TRP A 1 102 ? 3.308 10.556 3.757 1.00 86.31 102 TRP A CA 1
ATOM 816 C C . TRP A 1 102 ? 3.040 10.774 5.248 1.00 86.31 102 TRP A C 1
ATOM 818 O O . TRP A 1 102 ? 3.602 10.088 6.102 1.00 86.31 102 TRP A O 1
ATOM 828 N N . LEU A 1 103 ? 2.163 11.724 5.578 1.00 87.00 103 LEU A N 1
ATOM 829 C CA . LEU A 1 103 ? 1.760 11.956 6.964 1.00 87.00 103 LEU A CA 1
ATOM 830 C C . LEU A 1 103 ? 0.933 10.791 7.521 1.00 87.00 103 LEU A C 1
ATOM 832 O O . LEU A 1 103 ? 1.039 10.503 8.712 1.00 87.00 103 LEU A O 1
ATOM 836 N N . LEU A 1 104 ? 0.152 10.103 6.682 1.00 90.81 104 LEU A N 1
ATOM 837 C CA . LEU A 1 104 ? -0.564 8.888 7.073 1.00 90.81 104 LEU A CA 1
ATOM 838 C C . LEU A 1 104 ? 0.394 7.718 7.343 1.00 90.81 104 LEU A C 1
ATOM 840 O O . LEU A 1 104 ? 0.226 7.059 8.366 1.00 90.81 104 LEU A O 1
ATOM 844 N N . LEU A 1 105 ? 1.425 7.501 6.514 1.00 92.31 105 LEU A N 1
ATOM 845 C CA . LEU A 1 105 ? 2.476 6.503 6.786 1.00 92.31 105 LEU A CA 1
ATOM 846 C C . LEU A 1 105 ? 3.170 6.782 8.122 1.00 92.31 105 LEU A C 1
ATOM 848 O O . LEU A 1 105 ? 3.339 5.893 8.954 1.00 92.31 105 LEU A O 1
ATOM 852 N N . ARG A 1 106 ? 3.511 8.049 8.371 1.00 90.06 106 ARG A N 1
ATOM 853 C CA . ARG A 1 106 ? 4.116 8.457 9.640 1.00 90.06 106 ARG A CA 1
ATOM 854 C C . ARG A 1 106 ? 3.177 8.233 10.825 1.00 90.06 106 ARG A C 1
ATOM 856 O O . ARG A 1 106 ? 3.619 7.784 11.879 1.00 90.06 106 ARG A O 1
ATOM 863 N N . ALA A 1 107 ? 1.891 8.546 10.663 1.00 92.00 107 ALA A N 1
ATOM 864 C CA . ALA A 1 107 ? 0.900 8.291 11.697 1.00 92.00 107 ALA A CA 1
ATOM 865 C C . ALA A 1 107 ? 0.783 6.793 11.993 1.00 92.00 107 ALA A C 1
ATOM 867 O O . ALA A 1 107 ? 0.786 6.424 13.162 1.00 92.00 107 ALA A O 1
ATOM 868 N N . ARG A 1 108 ? 0.744 5.944 10.956 1.00 94.62 108 ARG A N 1
ATOM 869 C CA . ARG A 1 108 ? 0.733 4.481 11.088 1.00 94.62 108 ARG A CA 1
ATOM 870 C C . ARG A 1 108 ? 1.914 3.999 11.931 1.00 94.62 108 ARG A C 1
ATOM 872 O O . ARG A 1 108 ? 1.686 3.347 12.946 1.00 94.62 108 ARG A O 1
ATOM 879 N N . PHE A 1 109 ? 3.134 4.417 11.583 1.00 92.62 109 PHE A N 1
ATOM 880 C CA . PHE A 1 109 ? 4.346 4.061 12.326 1.00 92.62 109 PHE A CA 1
ATOM 881 C C . PHE A 1 109 ? 4.255 4.445 13.810 1.00 92.62 109 PHE A C 1
ATOM 883 O O . PHE A 1 109 ? 4.439 3.604 14.685 1.00 92.62 109 PHE A O 1
ATOM 890 N N . TYR A 1 110 ? 3.926 5.702 14.129 1.00 91.94 110 TYR A N 1
ATOM 891 C CA . TYR A 1 110 ? 3.868 6.141 15.530 1.00 91.94 110 TYR A CA 1
ATOM 892 C C . TYR A 1 110 ? 2.690 5.568 16.317 1.00 91.94 110 TYR A C 1
ATOM 894 O O . TYR A 1 110 ? 2.779 5.465 17.538 1.00 91.94 110 TYR A O 1
ATOM 902 N N . ILE A 1 111 ? 1.593 5.212 15.652 1.00 94.06 111 ILE A N 1
ATOM 903 C CA . ILE A 1 111 ? 0.476 4.506 16.283 1.00 94.06 111 ILE A CA 1
ATOM 904 C C . ILE A 1 111 ? 0.877 3.073 16.647 1.00 94.06 111 ILE A C 1
ATOM 906 O O . ILE A 1 111 ? 0.438 2.581 17.680 1.00 94.06 111 ILE A O 1
ATOM 910 N N . GLN A 1 112 ? 1.718 2.426 15.840 1.00 93.38 112 GLN A N 1
ATOM 911 C CA . GLN A 1 112 ? 2.183 1.065 16.099 1.00 93.38 112 GLN A CA 1
ATOM 912 C C . GLN A 1 112 ? 3.343 1.018 17.107 1.00 93.38 112 GLN A C 1
ATOM 914 O O . GLN A 1 112 ? 3.323 0.207 18.028 1.00 93.38 112 GLN A O 1
ATOM 919 N N . HIS A 1 113 ? 4.328 1.910 16.970 1.00 90.44 113 HIS A N 1
ATOM 920 C CA . HIS A 1 113 ? 5.617 1.815 17.678 1.00 90.44 113 HIS A CA 1
ATOM 921 C C . HIS A 1 113 ? 5.891 2.938 18.679 1.00 90.44 113 HIS A C 1
ATOM 923 O O . HIS A 1 113 ? 6.869 2.886 19.425 1.00 90.44 113 HIS A O 1
ATOM 929 N N . GLY A 1 114 ? 5.080 3.995 18.674 1.00 88.75 114 GLY A N 1
ATOM 930 C CA . GLY A 1 114 ? 5.277 5.145 19.551 1.00 88.75 114 GLY A CA 1
ATOM 931 C C . GLY A 1 114 ? 4.888 4.865 21.002 1.00 88.75 114 GLY A C 1
ATOM 932 O O . GLY A 1 114 ? 4.181 3.907 21.315 1.00 88.75 114 GLY A O 1
ATOM 933 N N . SER A 1 115 ? 5.292 5.761 21.903 1.00 91.62 115 SER A N 1
ATOM 934 C CA . SER A 1 115 ? 4.762 5.795 23.271 1.00 91.62 115 SER A CA 1
ATOM 935 C C . SER A 1 115 ? 3.250 6.043 23.276 1.00 91.62 115 SER A C 1
ATOM 937 O O . SER A 1 115 ? 2.712 6.607 22.326 1.00 91.62 115 SER A O 1
ATOM 939 N N . ILE A 1 116 ? 2.553 5.717 24.370 1.00 94.88 116 ILE A N 1
ATOM 940 C CA . ILE A 1 116 ? 1.096 5.932 24.506 1.00 94.88 116 ILE A CA 1
ATOM 941 C C . ILE A 1 116 ? 0.687 7.365 24.112 1.00 94.88 116 ILE A C 1
ATOM 943 O O . ILE A 1 116 ? -0.293 7.568 23.391 1.00 94.88 116 ILE A O 1
ATOM 947 N N . LEU A 1 117 ? 1.472 8.368 24.526 1.00 93.56 117 LEU A N 1
ATOM 948 C CA . LEU A 1 117 ? 1.241 9.763 24.152 1.00 93.56 117 LEU A CA 1
ATOM 949 C C . LEU A 1 117 ? 1.413 9.991 22.643 1.00 93.56 117 LEU A C 1
ATOM 951 O O . LEU A 1 117 ? 0.587 10.662 22.029 1.00 93.56 117 LEU A O 1
ATOM 955 N N . GLN A 1 118 ? 2.460 9.431 22.031 1.00 91.81 118 GLN A N 1
ATOM 956 C CA . GLN A 1 118 ? 2.676 9.530 20.586 1.00 91.81 118 GLN A CA 1
ATOM 957 C C . GLN A 1 118 ? 1.553 8.847 19.803 1.00 91.81 118 GLN A C 1
ATOM 959 O O . GLN A 1 118 ? 1.047 9.446 18.857 1.00 91.81 118 GLN A O 1
ATOM 964 N N . GLN A 1 119 ? 1.116 7.657 20.219 1.00 94.00 119 GLN A N 1
ATOM 965 C CA . GLN A 1 119 ? 0.005 6.942 19.588 1.00 94.00 119 GLN A CA 1
ATOM 966 C C . GLN A 1 119 ? -1.273 7.787 19.612 1.00 94.00 119 GLN A C 1
ATOM 968 O O . GLN A 1 119 ? -1.930 7.971 18.583 1.00 94.00 119 GLN A O 1
ATOM 973 N N . PHE A 1 120 ? -1.598 8.367 20.773 1.00 95.62 120 PHE A N 1
ATOM 974 C CA . PHE A 1 120 ? -2.739 9.265 20.926 1.00 95.62 120 PHE A CA 1
ATOM 975 C C . PHE A 1 120 ? -2.624 10.494 20.012 1.00 95.62 120 PHE A C 1
ATOM 977 O O . PHE A 1 120 ? -3.530 10.768 19.220 1.00 95.62 120 PHE A O 1
ATOM 984 N N . VAL A 1 121 ? -1.495 11.208 20.068 1.00 93.81 121 VAL A N 1
ATOM 985 C CA . VAL A 1 121 ? -1.257 12.415 19.263 1.00 93.81 121 VAL A CA 1
ATOM 986 C C . VAL A 1 121 ? -1.369 12.108 17.772 1.00 93.81 121 VAL A C 1
ATOM 988 O O . VAL A 1 121 ? -2.108 12.788 17.062 1.00 93.81 121 VAL A O 1
ATOM 991 N N . TRP A 1 122 ? -0.696 11.066 17.286 1.00 93.19 122 TRP A N 1
ATOM 992 C CA . TRP A 1 122 ? -0.665 10.746 15.859 1.00 93.19 122 TRP A CA 1
ATOM 993 C C . TRP A 1 122 ? -1.996 10.237 15.322 1.00 93.19 122 TRP A C 1
ATOM 995 O O . TRP A 1 122 ? -2.365 10.582 14.198 1.00 93.19 122 TRP A O 1
ATOM 1005 N N . LYS A 1 123 ? -2.783 9.531 16.138 1.00 95.31 123 LYS A N 1
ATOM 1006 C CA . LYS A 1 123 ? -4.177 9.209 15.814 1.00 95.31 123 LYS A CA 1
ATOM 1007 C C . LYS A 1 123 ? -5.013 10.473 15.603 1.00 95.31 123 LYS A C 1
ATOM 1009 O O . LYS A 1 123 ? -5.746 10.569 14.617 1.00 95.31 123 LYS A O 1
ATOM 1014 N N . HIS A 1 124 ? -4.889 11.464 16.486 1.00 94.44 124 HIS A N 1
ATOM 1015 C CA . HIS A 1 124 ? -5.606 12.735 16.347 1.00 94.44 124 HIS A CA 1
ATOM 1016 C C . HIS A 1 124 ? -5.101 13.585 15.177 1.00 94.44 124 HIS A C 1
ATOM 1018 O O . HIS A 1 124 ? -5.915 14.197 14.479 1.00 94.44 124 HIS A O 1
ATOM 1024 N N . VAL A 1 125 ? -3.791 13.589 14.917 1.00 90.69 125 VAL A N 1
ATOM 1025 C CA . VAL A 1 125 ? -3.195 14.239 13.742 1.00 90.69 125 VAL A CA 1
ATOM 1026 C C . VAL A 1 125 ? -3.744 13.616 12.461 1.00 90.69 125 VAL A C 1
ATOM 1028 O O . VAL A 1 125 ? -4.253 14.352 11.621 1.00 90.69 125 VAL A O 1
ATOM 1031 N N . ALA A 1 126 ? -3.738 12.286 12.332 1.00 90.94 126 ALA A N 1
ATOM 1032 C CA . ALA A 1 126 ? -4.275 11.593 11.160 1.00 90.94 126 ALA A CA 1
ATOM 1033 C C . ALA A 1 126 ? -5.754 11.927 10.919 1.00 90.94 126 ALA A C 1
ATOM 1035 O O . ALA A 1 126 ? -6.126 12.330 9.820 1.00 90.94 126 ALA A O 1
ATOM 1036 N N . LEU A 1 127 ? -6.598 11.854 11.952 1.00 91.69 127 LEU A N 1
ATOM 1037 C CA . LEU A 1 127 ? -8.019 12.203 11.825 1.00 91.69 127 LEU A CA 1
ATOM 1038 C C . LEU A 1 127 ? -8.237 13.677 11.454 1.00 91.69 127 LEU A C 1
ATOM 1040 O O . LEU A 1 127 ? -9.144 13.993 10.682 1.00 91.69 127 LEU A O 1
ATOM 1044 N N . SER A 1 128 ? -7.410 14.580 11.982 1.00 89.31 128 SER A N 1
ATOM 1045 C CA . SER A 1 128 ? -7.474 16.008 11.654 1.00 89.31 128 SER A CA 1
ATOM 1046 C C . SER A 1 128 ? -7.028 16.277 10.218 1.00 89.31 128 SER A C 1
ATOM 1048 O O . SER A 1 128 ? -7.644 17.092 9.534 1.00 89.31 128 SER A O 1
ATOM 1050 N N . LEU A 1 129 ? -5.999 15.569 9.740 1.00 85.50 129 LEU A N 1
ATOM 1051 C CA . LEU A 1 129 ? -5.553 15.617 8.349 1.00 85.50 129 LEU A CA 1
ATOM 1052 C C . LEU A 1 129 ? -6.652 15.138 7.407 1.00 85.50 129 LEU A C 1
ATOM 1054 O O . LEU A 1 129 ? -6.970 15.851 6.461 1.00 85.50 129 LEU A O 1
ATOM 1058 N N . LEU A 1 130 ? -7.283 13.998 7.700 1.00 85.88 130 LEU A N 1
ATOM 1059 C CA . LEU A 1 130 ? -8.394 13.478 6.901 1.00 85.88 130 LEU A CA 1
ATOM 1060 C C . LEU A 1 130 ? -9.546 14.472 6.851 1.00 85.88 130 LEU A C 1
ATOM 1062 O O . LEU A 1 130 ? -9.982 14.834 5.768 1.00 85.88 130 LEU A O 1
ATOM 1066 N N . ARG A 1 131 ? -9.968 15.013 7.998 1.00 86.06 131 ARG A N 1
ATOM 1067 C CA . ARG A 1 131 ? -11.028 16.029 8.040 1.00 86.06 131 ARG A CA 1
ATOM 1068 C C . ARG A 1 131 ? -10.686 17.272 7.215 1.00 86.06 131 ARG A C 1
ATOM 1070 O O . ARG A 1 131 ? -11.567 17.826 6.571 1.00 86.06 131 ARG A O 1
ATOM 1077 N N . ARG A 1 132 ? -9.434 17.736 7.268 1.00 82.50 132 ARG A N 1
ATOM 1078 C CA . ARG A 1 132 ? -8.986 18.970 6.600 1.00 82.50 132 ARG A CA 1
ATOM 1079 C C . ARG A 1 132 ? -8.721 18.779 5.104 1.00 82.50 132 ARG A C 1
ATOM 1081 O O . ARG A 1 132 ? -8.768 19.753 4.361 1.00 82.50 132 ARG A O 1
ATOM 1088 N N . ASN A 1 133 ? -8.346 17.574 4.686 1.00 77.38 133 ASN A N 1
ATOM 1089 C CA . ASN A 1 133 ? -7.973 17.268 3.302 1.00 77.38 133 ASN A CA 1
ATOM 1090 C C . ASN A 1 133 ? -9.100 16.573 2.542 1.00 77.38 133 ASN A C 1
ATOM 1092 O O . ASN A 1 133 ? -8.997 16.384 1.337 1.00 77.38 133 ASN A O 1
ATOM 1096 N N . TRP A 1 134 ? -10.177 16.212 3.228 1.00 76.81 134 TRP A N 1
ATOM 1097 C CA . TRP A 1 134 ? -11.395 15.747 2.599 1.00 76.81 134 TRP A CA 1
ATOM 1098 C C . TRP A 1 134 ? -12.128 16.913 1.934 1.00 76.81 134 TRP A C 1
ATOM 1100 O O . TRP A 1 134 ? -12.540 17.850 2.616 1.00 76.81 134 TRP A O 1
ATOM 1110 N N . ASN A 1 135 ? -12.333 16.840 0.619 1.00 68.31 135 ASN A N 1
ATOM 1111 C CA . ASN A 1 135 ? -13.124 17.829 -0.128 1.00 68.31 135 ASN A CA 1
ATOM 1112 C C . ASN A 1 135 ? -14.518 17.313 -0.538 1.00 68.31 135 ASN A C 1
ATOM 1114 O O . ASN A 1 135 ? -15.196 17.960 -1.325 1.00 68.31 135 ASN A O 1
ATOM 1118 N N . GLY A 1 136 ? -14.945 16.151 -0.031 1.00 65.06 136 GLY A N 1
ATOM 1119 C CA . GLY A 1 136 ? -16.186 15.486 -0.454 1.00 65.06 136 GLY A CA 1
ATOM 1120 C C . GLY A 1 136 ? -15.977 14.373 -1.482 1.00 65.06 136 GLY A C 1
ATOM 1121 O O . GLY A 1 136 ? -16.771 13.432 -1.519 1.00 65.06 136 GLY A O 1
ATOM 1122 N N . GLU A 1 137 ? -14.897 14.445 -2.261 1.00 59.91 137 GLU A N 1
ATOM 1123 C CA . GLU A 1 137 ? -14.653 13.569 -3.415 1.00 59.91 137 GLU A CA 1
ATOM 1124 C C . GLU A 1 137 ? -13.307 12.838 -3.350 1.00 59.91 137 GLU A C 1
ATOM 1126 O O . GLU A 1 137 ? -13.200 11.694 -3.794 1.00 59.91 137 GLU A O 1
ATOM 1131 N N . HIS A 1 138 ? -12.293 13.476 -2.770 1.00 61.09 138 HIS A N 1
ATOM 1132 C CA . HIS A 1 138 ? -10.928 12.988 -2.659 1.00 61.09 138 HIS A CA 1
ATOM 1133 C C . HIS A 1 138 ? -10.386 13.221 -1.249 1.00 61.09 138 HIS A C 1
ATOM 1135 O O . HIS A 1 138 ? -10.734 14.189 -0.561 1.00 61.09 138 HIS A O 1
ATOM 1141 N N . ILE A 1 139 ? -9.447 12.362 -0.852 1.00 64.31 139 ILE A N 1
ATOM 1142 C CA . ILE A 1 139 ? -8.457 12.743 0.150 1.00 64.31 139 ILE A CA 1
ATOM 1143 C C . ILE A 1 139 ? -7.406 13.533 -0.619 1.00 64.31 139 ILE A C 1
ATOM 1145 O O . ILE A 1 139 ? -6.586 12.950 -1.323 1.00 64.31 139 ILE A O 1
ATOM 1149 N N . LEU A 1 140 ? -7.463 14.860 -0.530 1.00 58.44 140 LEU A N 1
ATOM 1150 C CA . LEU A 1 140 ? -6.532 15.714 -1.251 1.00 58.44 140 LEU A CA 1
ATOM 1151 C C . LEU A 1 140 ? -5.111 15.406 -0.797 1.00 58.44 140 LEU A C 1
ATOM 1153 O O . LEU A 1 140 ? -4.767 15.574 0.381 1.00 58.44 140 LEU A O 1
ATOM 1157 N N . ASP A 1 141 ? -4.276 14.977 -1.739 1.00 55.78 141 ASP A N 1
ATOM 1158 C CA . ASP A 1 141 ? -2.853 14.965 -1.499 1.00 55.78 141 ASP A CA 1
ATOM 1159 C C . ASP A 1 141 ? -2.348 16.406 -1.554 1.00 55.78 141 ASP A C 1
ATOM 1161 O O . ASP A 1 141 ? -2.343 17.057 -2.600 1.00 55.78 141 ASP A O 1
ATOM 1165 N N . ARG A 1 142 ? -1.912 16.929 -0.407 1.00 52.56 142 ARG A N 1
ATOM 1166 C CA . ARG A 1 142 ? -1.170 18.189 -0.365 1.00 52.56 142 ARG A CA 1
ATOM 1167 C C . ARG A 1 142 ? 0.272 17.932 -0.762 1.00 52.56 142 ARG A C 1
ATOM 1169 O O . ARG A 1 142 ? 1.190 18.114 0.035 1.00 52.56 142 ARG A O 1
ATOM 1176 N N . GLY A 1 143 ? 0.453 17.472 -1.993 1.00 42.75 143 GLY A N 1
ATOM 1177 C CA . GLY A 1 143 ? 1.766 17.275 -2.568 1.00 42.75 143 GLY A CA 1
ATOM 1178 C C . GLY A 1 143 ? 2.577 18.571 -2.539 1.00 42.75 143 GLY A C 1
ATOM 1179 O O . GLY A 1 143 ? 2.027 19.675 -2.492 1.00 42.75 143 GLY A O 1
ATOM 1180 N N . ILE A 1 144 ? 3.901 18.445 -2.638 1.00 37.53 144 ILE A N 1
ATOM 1181 C CA . ILE A 1 144 ? 4.831 19.581 -2.741 1.00 37.53 144 ILE A CA 1
ATOM 1182 C C . ILE A 1 144 ? 4.384 20.570 -3.842 1.00 37.53 144 ILE A C 1
ATOM 1184 O O . ILE A 1 144 ? 4.491 21.771 -3.644 1.00 37.53 144 ILE A O 1
ATOM 1188 N N . GLY A 1 145 ? 3.759 20.111 -4.936 1.00 33.38 145 GLY A N 1
ATOM 1189 C CA . GLY A 1 145 ? 3.182 20.979 -5.979 1.00 33.38 145 GLY A CA 1
ATOM 1190 C C . GLY A 1 145 ? 2.014 21.871 -5.519 1.00 33.38 145 GLY A C 1
ATOM 1191 O O . GLY A 1 145 ? 2.002 23.061 -5.832 1.00 33.38 145 GLY A O 1
ATOM 1192 N N . ALA A 1 146 ? 1.084 21.341 -4.713 1.00 36.50 146 ALA A N 1
ATOM 1193 C CA . ALA A 1 146 ? -0.022 22.111 -4.129 1.00 36.50 146 ALA A CA 1
ATOM 1194 C C . ALA A 1 146 ? 0.473 23.086 -3.043 1.00 36.50 146 ALA A C 1
ATOM 1196 O O . ALA A 1 146 ? -0.078 24.172 -2.867 1.00 36.50 146 ALA A O 1
ATOM 1197 N N . CYS A 1 147 ? 1.550 22.729 -2.335 1.00 33.25 147 CYS A N 1
ATOM 1198 C CA . CYS A 1 147 ? 2.191 23.612 -1.361 1.00 33.25 147 CYS A CA 1
ATOM 1199 C C . CYS A 1 147 ? 3.108 24.677 -1.979 1.00 33.25 147 CYS A C 1
ATOM 1201 O O . CYS A 1 147 ? 3.225 25.747 -1.392 1.00 33.25 147 CYS A O 1
ATOM 1203 N N . ILE A 1 148 ? 3.723 24.428 -3.141 1.00 34.72 148 ILE A N 1
ATOM 1204 C CA . ILE A 1 148 ? 4.539 25.428 -3.851 1.00 34.72 148 ILE A CA 1
ATOM 1205 C C . ILE A 1 148 ? 3.654 26.531 -4.448 1.00 34.72 148 ILE A C 1
ATOM 1207 O O . ILE A 1 148 ? 4.062 27.687 -4.455 1.00 34.72 148 ILE A O 1
ATOM 1211 N N . ARG A 1 149 ? 2.440 26.204 -4.916 1.00 33.78 149 ARG A N 1
ATOM 1212 C CA . ARG A 1 149 ? 1.531 27.191 -5.534 1.00 33.78 149 ARG A CA 1
ATOM 1213 C C . ARG A 1 149 ? 0.420 27.697 -4.613 1.00 33.78 149 ARG A C 1
ATOM 1215 O O . ARG A 1 149 ? -0.311 28.595 -5.000 1.00 33.78 149 ARG A O 1
ATOM 1222 N N . GLY A 1 150 ? 0.278 27.143 -3.404 1.00 38.22 150 GLY A N 1
ATOM 1223 C CA . GLY A 1 150 ? -0.777 27.534 -2.455 1.00 38.22 150 GLY A CA 1
ATOM 1224 C C . GLY A 1 150 ? -2.199 27.176 -2.907 1.00 38.22 150 GLY A C 1
ATOM 1225 O O . GLY A 1 150 ? -3.174 27.619 -2.305 1.00 38.22 150 GLY A O 1
ATOM 1226 N N . GLU A 1 151 ? -2.330 26.363 -3.951 1.00 41.34 151 GLU A N 1
ATOM 1227 C CA . GLU A 1 151 ? -3.579 26.113 -4.655 1.00 41.34 151 GLU A CA 1
ATOM 1228 C C . GLU A 1 151 ? -4.099 24.704 -4.341 1.00 41.34 151 GLU A C 1
ATOM 1230 O O . GLU A 1 151 ? -3.546 23.698 -4.783 1.00 41.34 151 GLU A O 1
ATOM 1235 N N . GLN A 1 152 ? -5.190 24.623 -3.572 1.00 50.41 152 GLN A N 1
ATOM 1236 C CA . GLN A 1 152 ? -5.984 23.399 -3.410 1.00 50.41 152 GLN A CA 1
ATOM 1237 C C . GLN A 1 152 ? -6.949 23.268 -4.587 1.00 50.41 152 GLN A C 1
ATOM 1239 O O . GLN A 1 152 ? -8.160 23.399 -4.418 1.00 50.41 152 GLN A O 1
ATOM 1244 N N . LYS A 1 153 ? -6.417 23.084 -5.793 1.00 53.84 153 LYS A N 1
ATOM 1245 C CA . LYS A 1 153 ? -7.279 22.897 -6.954 1.00 53.84 153 LYS A CA 1
ATOM 1246 C C . LYS A 1 153 ? -7.631 21.414 -7.140 1.00 53.84 153 LYS A C 1
ATOM 1248 O O . LYS A 1 153 ? -6.735 20.574 -7.007 1.00 53.84 153 LYS A O 1
ATOM 1253 N N . PRO A 1 154 ? -8.908 21.075 -7.398 1.00 54.56 154 PRO A N 1
ATOM 1254 C CA . PRO A 1 154 ? -9.358 19.699 -7.617 1.00 54.56 154 PRO A CA 1
ATOM 1255 C C . PRO A 1 154 ? -8.560 18.939 -8.684 1.00 54.56 154 PRO A C 1
ATOM 1257 O O . PRO A 1 154 ? -8.375 17.733 -8.544 1.00 54.56 154 PRO A O 1
ATOM 1260 N N . GLU A 1 155 ? -8.010 19.623 -9.693 1.00 54.41 155 GLU A N 1
ATOM 1261 C CA . GLU A 1 155 ? -7.155 18.998 -10.714 1.00 54.41 155 GLU A CA 1
ATOM 1262 C C . GLU A 1 155 ? -5.838 18.405 -10.179 1.00 54.41 155 GLU A C 1
ATOM 1264 O O . GLU A 1 155 ? -5.222 17.576 -10.846 1.00 54.41 155 GLU A O 1
ATOM 1269 N N . TYR A 1 156 ? -5.402 18.782 -8.972 1.00 57.91 156 TYR A N 1
ATOM 1270 C CA . TYR A 1 156 ? -4.222 18.193 -8.330 1.00 57.91 156 TYR A CA 1
ATOM 1271 C C . TYR A 1 156 ? -4.543 16.938 -7.508 1.00 57.91 156 TYR A C 1
ATOM 1273 O O . TYR A 1 156 ? -3.629 16.316 -6.962 1.00 57.91 156 TYR A O 1
ATOM 1281 N N . ALA A 1 157 ? -5.819 16.554 -7.400 1.00 67.62 157 ALA A N 1
ATOM 1282 C CA . ALA A 1 157 ? -6.200 15.293 -6.785 1.00 67.62 157 ALA A CA 1
ATOM 1283 C C . ALA A 1 157 ? -5.780 14.126 -7.686 1.00 67.62 157 ALA A C 1
ATOM 1285 O O . ALA A 1 157 ? -6.083 14.113 -8.874 1.00 67.62 157 ALA A O 1
ATOM 1286 N N . SER A 1 158 ? -5.077 13.154 -7.108 1.00 79.75 158 SER A N 1
ATOM 1287 C CA . SER A 1 158 ? -4.607 11.956 -7.804 1.00 79.75 158 SER A CA 1
ATOM 1288 C C . SER A 1 158 ? -5.366 10.738 -7.307 1.00 79.75 158 SER A C 1
ATOM 1290 O O . SER A 1 158 ? -5.466 10.504 -6.094 1.00 79.75 158 SER A O 1
ATOM 1292 N N . ASP A 1 159 ? -5.894 9.949 -8.236 1.00 85.38 159 ASP A N 1
ATOM 1293 C CA . ASP A 1 159 ? -6.606 8.722 -7.889 1.00 85.38 159 ASP A CA 1
ATOM 1294 C C . ASP A 1 159 ? -5.650 7.636 -7.368 1.00 85.38 159 ASP A C 1
ATOM 1296 O O . ASP A 1 159 ? -6.011 6.887 -6.461 1.00 85.38 159 ASP A O 1
ATOM 1300 N N . GLN A 1 160 ? -4.393 7.619 -7.817 1.00 87.44 160 GLN A N 1
ATOM 1301 C CA . GLN A 1 160 ? -3.354 6.698 -7.337 1.00 87.44 160 GLN A CA 1
ATOM 1302 C C . GLN A 1 160 ? -2.979 7.003 -5.885 1.00 87.44 160 GLN A C 1
ATOM 1304 O O . GLN A 1 160 ? -2.954 6.106 -5.041 1.00 87.44 160 GLN A O 1
ATOM 1309 N N . TYR A 1 161 ? -2.744 8.278 -5.551 1.00 86.19 161 TYR A N 1
ATOM 1310 C CA . TYR A 1 161 ? -2.468 8.676 -4.168 1.00 86.19 161 TYR A CA 1
ATOM 1311 C C . TYR A 1 161 ? -3.710 8.586 -3.277 1.00 86.19 161 TYR A C 1
ATOM 1313 O O . TYR A 1 161 ? -3.574 8.342 -2.073 1.00 86.19 161 TYR A O 1
ATOM 1321 N N . THR A 1 162 ? -4.915 8.716 -3.846 1.00 88.19 162 THR A N 1
ATOM 1322 C CA . THR A 1 162 ? -6.165 8.410 -3.139 1.00 88.19 162 THR A CA 1
ATOM 1323 C C . THR A 1 162 ? -6.215 6.924 -2.791 1.00 88.19 162 THR A C 1
ATOM 1325 O O . THR A 1 162 ? -6.337 6.601 -1.611 1.00 88.19 162 THR A O 1
ATOM 1328 N N . ALA A 1 163 ? -6.035 6.023 -3.763 1.00 91.88 163 ALA A N 1
ATOM 1329 C CA . ALA A 1 163 ? -6.010 4.576 -3.539 1.00 91.88 163 ALA A CA 1
ATOM 1330 C C . ALA A 1 163 ? -4.959 4.181 -2.489 1.00 91.88 163 ALA A C 1
ATOM 1332 O O . ALA A 1 163 ? -5.258 3.454 -1.541 1.00 91.88 163 ALA A O 1
ATOM 1333 N N . PHE A 1 164 ? -3.751 4.739 -2.593 1.00 92.75 164 PHE A N 1
ATOM 1334 C CA . PHE A 1 164 ? -2.680 4.511 -1.625 1.00 92.75 164 PHE A CA 1
ATOM 1335 C C . PHE A 1 164 ? -3.021 5.034 -0.221 1.00 92.75 164 PHE A C 1
ATOM 1337 O O . PHE A 1 164 ? -2.790 4.355 0.778 1.00 92.75 164 PHE A O 1
ATOM 1344 N N . SER A 1 165 ? -3.636 6.214 -0.114 1.00 93.06 165 SER A N 1
ATOM 1345 C CA . SER A 1 165 ? -4.098 6.741 1.177 1.00 93.06 165 SER A CA 1
ATOM 1346 C C . SER A 1 165 ? -5.182 5.855 1.790 1.00 93.06 165 SER A C 1
ATOM 1348 O O . SER A 1 165 ? -5.128 5.578 2.986 1.00 93.06 165 SER A O 1
ATOM 1350 N N . LEU A 1 166 ? -6.137 5.373 0.984 1.00 94.69 166 LEU A N 1
ATOM 1351 C CA . LEU A 1 166 ? -7.178 4.441 1.427 1.00 94.69 166 LEU A CA 1
ATOM 1352 C C . LEU A 1 166 ? -6.574 3.126 1.922 1.00 94.69 166 LEU A C 1
ATOM 1354 O O . LEU A 1 166 ? -7.006 2.624 2.958 1.00 94.69 166 LEU A O 1
ATOM 1358 N N . MET A 1 167 ? -5.534 2.614 1.262 1.00 95.94 167 MET A N 1
ATOM 1359 C CA . MET A 1 167 ? -4.789 1.452 1.745 1.00 95.94 167 MET A CA 1
ATOM 1360 C C . MET A 1 167 ? -4.234 1.693 3.154 1.00 95.94 167 MET A C 1
ATOM 1362 O O . MET A 1 167 ? -4.473 0.882 4.049 1.00 95.94 167 MET A O 1
ATOM 1366 N N . ILE A 1 168 ? -3.585 2.836 3.396 1.00 95.94 168 ILE A N 1
ATOM 1367 C CA . ILE A 1 168 ? -3.070 3.185 4.730 1.00 95.94 168 ILE A CA 1
ATOM 1368 C C . ILE A 1 168 ? -4.215 3.345 5.748 1.00 95.94 168 ILE A C 1
ATOM 1370 O O . ILE A 1 168 ? -4.056 2.983 6.914 1.00 95.94 168 ILE A O 1
ATOM 1374 N N . LEU A 1 169 ? -5.394 3.830 5.336 1.00 95.88 169 LEU A N 1
ATOM 1375 C CA . LEU A 1 169 ? -6.566 3.882 6.221 1.00 95.88 169 LEU A CA 1
ATOM 1376 C C . LEU A 1 169 ? -7.033 2.497 6.669 1.00 95.88 169 LEU A C 1
ATOM 1378 O O . LEU A 1 169 ? -7.478 2.369 7.811 1.00 95.88 169 LEU A O 1
ATOM 1382 N N . THR A 1 170 ? -6.907 1.468 5.821 1.00 96.19 170 THR A N 1
ATOM 1383 C CA . THR A 1 170 ? -7.197 0.089 6.249 1.00 96.19 170 THR A CA 1
ATOM 1384 C C . THR A 1 170 ? -6.272 -0.336 7.388 1.00 96.19 170 THR A C 1
ATOM 1386 O O . THR A 1 170 ? -6.742 -0.903 8.372 1.00 96.19 170 THR A O 1
ATOM 1389 N N . ASP A 1 171 ? -4.984 0.009 7.311 1.00 96.06 171 ASP A N 1
ATOM 1390 C CA . ASP A 1 171 ? -3.998 -0.327 8.340 1.00 96.06 171 ASP A CA 1
ATOM 1391 C C . ASP A 1 171 ? -4.267 0.442 9.633 1.00 96.06 171 ASP A C 1
ATOM 1393 O O . ASP A 1 171 ? -4.310 -0.142 10.712 1.00 96.06 171 ASP A O 1
ATOM 1397 N N . LEU A 1 172 ? -4.539 1.745 9.533 1.00 96.25 172 LEU A N 1
ATOM 1398 C CA . LEU A 1 172 ? -4.898 2.570 10.687 1.00 96.25 172 LEU A CA 1
ATOM 1399 C C . LEU A 1 172 ? -6.175 2.073 11.375 1.00 96.25 172 LEU A C 1
ATOM 1401 O O . LEU A 1 172 ? -6.271 2.114 12.605 1.00 96.25 172 LEU A O 1
ATOM 1405 N N . TYR A 1 173 ? -7.154 1.588 10.609 1.00 97.31 173 TYR A N 1
ATOM 1406 C CA . TYR A 1 173 ? -8.344 0.962 11.170 1.00 97.31 173 TYR A CA 1
ATOM 1407 C C . TYR A 1 173 ? -8.010 -0.357 11.878 1.00 97.31 173 TYR A C 1
ATOM 1409 O O . TYR A 1 173 ? -8.396 -0.511 13.035 1.00 97.31 173 TYR A O 1
ATOM 1417 N N . LYS A 1 174 ? -7.249 -1.260 11.242 1.00 94.81 174 LYS A N 1
ATOM 1418 C CA . LYS A 1 174 ? -6.820 -2.540 11.838 1.00 94.81 174 LYS A CA 1
ATOM 1419 C C . LYS A 1 174 ? -6.034 -2.337 13.138 1.00 94.81 174 LYS A C 1
ATOM 1421 O O . LYS A 1 174 ? -6.321 -3.001 14.126 1.00 94.81 174 LYS A O 1
ATOM 1426 N N . LEU A 1 175 ? -5.107 -1.376 13.162 1.00 94.81 175 LEU A N 1
ATOM 1427 C CA . LEU A 1 175 ? -4.266 -1.077 14.326 1.00 94.81 175 LEU A CA 1
ATOM 1428 C C . LEU A 1 175 ? -5.044 -0.465 15.498 1.00 94.81 175 LEU A C 1
ATOM 1430 O O . LEU A 1 175 ? -4.685 -0.670 16.652 1.00 94.81 175 LEU A O 1
ATOM 1434 N N . THR A 1 176 ? -6.084 0.330 15.227 1.00 96.44 176 THR A N 1
ATOM 1435 C CA . THR A 1 176 ? -6.730 1.152 16.271 1.00 96.44 176 THR A CA 1
ATOM 1436 C C . THR A 1 176 ? -8.173 0.780 16.589 1.00 96.44 176 THR A C 1
ATOM 1438 O O . THR A 1 176 ? -8.735 1.322 17.544 1.00 96.44 176 THR A O 1
ATOM 1441 N N . GLY A 1 177 ? -8.823 -0.025 15.746 1.00 96.44 177 GLY A N 1
ATOM 1442 C CA . GLY A 1 177 ? -10.268 -0.267 15.775 1.00 96.44 177 GLY A CA 1
ATOM 1443 C C . GLY A 1 177 ? -11.124 0.994 15.581 1.00 96.44 177 GLY A C 1
ATOM 1444 O O . GLY A 1 177 ? -12.339 0.965 15.794 1.00 96.44 177 GLY A O 1
ATOM 1445 N N . ASN A 1 178 ? -10.532 2.142 15.220 1.00 96.81 178 ASN A N 1
ATOM 1446 C CA . ASN A 1 178 ? -11.254 3.409 15.202 1.00 96.81 178 ASN A CA 1
ATOM 1447 C C . ASN A 1 178 ? -12.163 3.522 13.971 1.00 96.81 178 ASN A C 1
ATOM 1449 O O . ASN A 1 178 ? -11.696 3.724 12.850 1.00 96.81 178 ASN A O 1
ATOM 1453 N N . LYS A 1 179 ? -13.479 3.487 14.206 1.00 97.44 179 LYS A N 1
ATOM 1454 C CA . LYS A 1 179 ? -14.510 3.536 13.158 1.00 97.44 179 LYS A CA 1
ATOM 1455 C C . LYS A 1 179 ? -14.430 4.763 12.242 1.00 97.44 179 LYS A C 1
ATOM 1457 O O . LYS A 1 179 ? -14.817 4.652 11.088 1.00 97.44 179 LYS A O 1
ATOM 1462 N N . ARG A 1 180 ? -13.853 5.893 12.673 1.00 94.44 180 ARG A N 1
ATOM 1463 C CA . ARG A 1 180 ? -13.687 7.058 11.784 1.00 94.44 180 ARG A CA 1
ATOM 1464 C C . ARG A 1 180 ? -12.730 6.777 10.629 1.00 94.44 180 ARG A C 1
ATOM 1466 O O . ARG A 1 180 ? -12.970 7.267 9.532 1.00 94.44 180 ARG A O 1
ATOM 1473 N N . PHE A 1 181 ? -11.669 5.991 10.836 1.00 94.19 181 PHE A N 1
ATOM 1474 C CA . PHE A 1 181 ? -10.798 5.589 9.724 1.00 94.19 181 PHE A CA 1
ATOM 1475 C C . PHE A 1 181 ? -11.565 4.733 8.712 1.00 94.19 181 PHE A C 1
ATOM 1477 O O . PHE A 1 181 ? -11.452 4.977 7.514 1.00 94.19 181 PHE A O 1
ATOM 1484 N N . LYS A 1 182 ? -12.416 3.816 9.194 1.00 95.31 182 LYS A N 1
ATOM 1485 C CA . LYS A 1 182 ? -13.320 3.026 8.348 1.00 95.31 182 LYS A CA 1
ATOM 1486 C C . LYS A 1 182 ? -14.314 3.902 7.584 1.00 95.31 182 LYS A C 1
ATOM 1488 O O . LYS A 1 182 ? -14.483 3.717 6.389 1.00 95.31 182 LYS A O 1
ATOM 1493 N N . GLU A 1 183 ? -14.921 4.888 8.239 1.00 91.75 183 GLU A N 1
ATOM 1494 C CA . GLU A 1 183 ? -15.855 5.821 7.598 1.00 91.75 183 GLU A CA 1
ATOM 1495 C C . GLU A 1 183 ? -15.192 6.622 6.466 1.00 91.75 183 GLU A C 1
ATOM 1497 O O . GLU A 1 183 ? -15.779 6.768 5.394 1.00 91.75 183 GLU A O 1
ATOM 1502 N N . TYR A 1 184 ? -13.978 7.146 6.681 1.00 92.44 184 TYR A N 1
ATOM 1503 C CA . TYR A 1 184 ? -13.226 7.833 5.622 1.00 92.44 184 TYR A CA 1
ATOM 1504 C C . TYR A 1 184 ? -12.822 6.880 4.500 1.00 92.44 184 TYR A C 1
ATOM 1506 O O . TYR A 1 184 ? -12.900 7.263 3.333 1.00 92.44 184 TYR A O 1
ATOM 1514 N N . PHE A 1 185 ? -12.434 5.649 4.843 1.00 94.12 185 PHE A N 1
ATOM 1515 C CA . PHE A 1 185 ? -12.166 4.611 3.858 1.00 94.12 185 PHE A CA 1
ATOM 1516 C C . PHE A 1 185 ? -13.395 4.347 2.979 1.00 94.12 185 PHE A C 1
ATOM 1518 O O . PHE A 1 185 ? -13.292 4.446 1.763 1.00 94.12 185 PHE A O 1
ATOM 1525 N N . ASP A 1 186 ? -14.564 4.084 3.572 1.00 92.62 186 ASP A N 1
ATOM 1526 C CA . ASP A 1 186 ? -15.781 3.721 2.832 1.00 92.62 186 ASP A CA 1
ATOM 1527 C C . ASP A 1 186 ? -16.246 4.847 1.910 1.00 92.62 186 ASP A C 1
ATOM 1529 O O . ASP A 1 186 ? -16.578 4.620 0.745 1.00 92.62 186 ASP A O 1
ATOM 1533 N N . LYS A 1 187 ? -16.220 6.087 2.412 1.00 88.81 187 LYS A N 1
ATOM 1534 C CA . LYS A 1 187 ? -16.547 7.269 1.608 1.00 88.81 187 LYS A CA 1
ATOM 1535 C C . LYS A 1 187 ? -15.575 7.434 0.444 1.00 88.81 187 LYS A C 1
ATOM 1537 O O . LYS A 1 187 ? -16.010 7.685 -0.677 1.00 88.81 187 LYS A O 1
ATOM 1542 N N . GLY A 1 188 ? -14.276 7.307 0.708 1.00 90.62 188 GLY A N 1
ATOM 1543 C CA . GLY A 1 188 ? -13.244 7.470 -0.310 1.00 90.62 188 GLY A CA 1
ATOM 1544 C C . GLY A 1 188 ? -13.265 6.361 -1.356 1.00 90.62 188 GLY A C 1
ATOM 1545 O O . GLY A 1 188 ? -13.159 6.659 -2.542 1.00 90.62 188 GLY A O 1
ATOM 1546 N N . LEU A 1 189 ? -13.472 5.108 -0.943 1.00 92.50 189 LEU A N 1
ATOM 1547 C CA . LEU A 1 189 ? -13.563 3.966 -1.846 1.00 92.50 189 LEU A CA 1
ATOM 1548 C C . LEU A 1 189 ? -14.755 4.102 -2.793 1.00 92.50 189 LEU A C 1
ATOM 1550 O O . LEU A 1 189 ? -14.584 3.935 -3.994 1.00 92.50 189 LEU A O 1
ATOM 1554 N N . ASN A 1 190 ? -15.944 4.432 -2.281 1.00 89.88 190 ASN A N 1
ATOM 1555 C CA . ASN A 1 190 ? -17.124 4.594 -3.133 1.00 89.88 190 ASN A CA 1
ATOM 1556 C C . ASN A 1 190 ? -16.905 5.686 -4.188 1.00 89.88 190 ASN A C 1
ATOM 1558 O O . ASN A 1 190 ? -17.142 5.452 -5.367 1.00 89.88 190 ASN A O 1
ATOM 1562 N N . LYS A 1 191 ? -16.350 6.837 -3.789 1.00 87.31 191 LYS A N 1
ATOM 1563 C CA . LYS A 1 191 ? -16.040 7.930 -4.721 1.00 87.31 191 LYS A CA 1
ATOM 1564 C C . LYS A 1 191 ? -14.981 7.558 -5.758 1.00 87.31 191 LYS A C 1
ATOM 1566 O O . LYS A 1 191 ? -15.146 7.885 -6.929 1.00 87.31 191 LYS A O 1
ATOM 1571 N N . LEU A 1 192 ? -13.917 6.873 -5.338 1.00 88.12 192 LEU A N 1
ATOM 1572 C CA . LEU A 1 192 ? -12.881 6.389 -6.246 1.00 88.12 192 LEU A CA 1
ATOM 1573 C C . LEU A 1 192 ? -13.458 5.396 -7.263 1.00 88.12 192 LEU A C 1
ATOM 1575 O O . LEU A 1 192 ? -13.194 5.535 -8.451 1.00 88.12 192 LEU A O 1
ATOM 1579 N N . ARG A 1 193 ? -14.288 4.442 -6.819 1.00 91.69 193 ARG A N 1
ATOM 1580 C CA . ARG A 1 193 ? -14.945 3.455 -7.693 1.00 91.69 193 ARG A CA 1
ATOM 1581 C C . ARG A 1 193 ? -15.873 4.111 -8.710 1.00 91.69 193 ARG A C 1
ATOM 1583 O O . ARG A 1 193 ? -15.843 3.729 -9.876 1.00 91.69 193 ARG A O 1
ATOM 1590 N N . ASP A 1 194 ? -16.674 5.087 -8.286 1.00 87.69 194 ASP A N 1
ATOM 1591 C CA . ASP A 1 194 ? -17.586 5.808 -9.179 1.00 87.69 194 ASP A CA 1
ATOM 1592 C C . ASP A 1 194 ? -16.817 6.485 -10.323 1.00 87.69 194 ASP A C 1
ATOM 1594 O O . ASP A 1 194 ? -17.169 6.308 -11.488 1.00 87.69 194 ASP A O 1
ATOM 1598 N N . ARG A 1 195 ? -15.725 7.198 -10.009 1.00 84.69 195 ARG A N 1
ATOM 1599 C CA . ARG A 1 195 ? -14.879 7.847 -11.025 1.00 84.69 195 ARG A CA 1
ATOM 1600 C C . ARG A 1 195 ? -14.145 6.846 -11.903 1.00 84.69 195 ARG A C 1
ATOM 1602 O O . ARG A 1 195 ? -14.171 6.971 -13.120 1.00 84.69 195 ARG A O 1
ATOM 1609 N N . TRP A 1 196 ? -13.529 5.841 -11.294 1.00 88.00 196 TRP A N 1
ATOM 1610 C CA . TRP A 1 196 ? -12.770 4.818 -12.007 1.00 88.00 196 TRP A CA 1
ATOM 1611 C C . TRP A 1 196 ? -13.631 4.091 -13.054 1.00 88.00 196 TRP A C 1
ATOM 1613 O O . TRP A 1 196 ? -13.201 3.890 -14.187 1.00 88.00 196 TRP A O 1
ATOM 1623 N N . ARG A 1 197 ? -14.898 3.800 -12.729 1.00 87.62 197 ARG A N 1
ATOM 1624 C CA . ARG A 1 197 ? -15.872 3.247 -13.686 1.00 87.62 197 ARG A CA 1
ATOM 1625 C C . ARG A 1 197 ? -16.283 4.235 -14.778 1.00 87.62 197 ARG A C 1
ATOM 1627 O O . ARG A 1 197 ? -16.518 3.816 -15.906 1.00 87.62 197 ARG A O 1
ATOM 1634 N N . GLN A 1 198 ? -16.389 5.527 -14.461 1.00 85.75 198 GLN A N 1
ATOM 1635 C CA . GLN A 1 198 ? -16.688 6.578 -15.445 1.00 85.75 198 GLN A CA 1
ATOM 1636 C C . GLN A 1 198 ? -15.524 6.823 -16.417 1.00 85.75 198 GLN A C 1
ATOM 1638 O O . GLN A 1 198 ? -15.756 7.259 -17.540 1.00 85.75 198 GLN A O 1
ATOM 1643 N N . GLN A 1 199 ? -14.291 6.532 -16.000 1.00 80.31 199 GLN A N 1
ATOM 1644 C CA . GLN A 1 199 ? -13.055 6.739 -16.759 1.00 80.31 199 GLN A CA 1
ATOM 1645 C C . GLN A 1 199 ? -12.550 5.450 -17.424 1.00 80.31 199 GLN A C 1
ATOM 1647 O O . GLN A 1 199 ? -11.350 5.210 -17.484 1.00 80.31 199 GLN A O 1
ATOM 1652 N N . SER A 1 200 ? -13.453 4.583 -17.889 1.00 76.06 200 SER A N 1
ATOM 1653 C CA . SER A 1 200 ? -13.084 3.357 -18.615 1.00 76.06 200 SER A CA 1
ATOM 1654 C C . SER A 1 200 ? -12.098 2.440 -17.872 1.00 76.06 200 SER A C 1
ATOM 1656 O O . SER A 1 200 ? -11.323 1.739 -18.516 1.00 76.06 200 SER A O 1
ATOM 1658 N N . ILE A 1 201 ? -12.164 2.381 -16.531 1.00 77.12 201 ILE A N 1
ATOM 1659 C CA . ILE A 1 201 ? -11.332 1.488 -1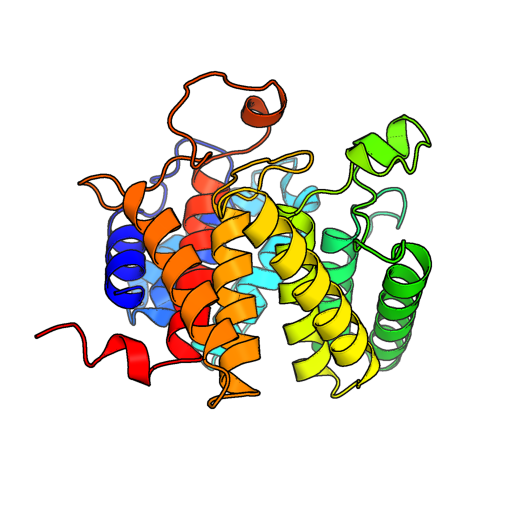5.695 1.00 77.12 201 ILE A CA 1
ATOM 1660 C C . ILE A 1 201 ? -9.864 1.965 -15.629 1.00 77.12 201 ILE A C 1
ATOM 1662 O O . ILE A 1 201 ? -8.959 1.235 -15.219 1.00 77.12 201 ILE A O 1
ATOM 1666 N N . GLU A 1 202 ? -9.607 3.234 -15.931 1.00 82.81 202 GLU A N 1
ATOM 1667 C CA . GLU A 1 202 ? -8.276 3.823 -15.844 1.00 82.81 202 GLU A CA 1
ATOM 1668 C C . GLU A 1 202 ? -8.151 4.792 -14.663 1.00 82.81 202 GLU A C 1
ATOM 1670 O O . GLU A 1 202 ? -9.067 5.549 -14.341 1.00 82.81 202 GLU A O 1
ATOM 1675 N N . LEU A 1 203 ? -6.997 4.785 -13.991 1.00 78.94 203 LEU A N 1
ATOM 1676 C CA . LEU A 1 203 ? -6.665 5.797 -12.985 1.00 78.94 203 LEU A CA 1
ATOM 1677 C C . LEU A 1 203 ? -6.107 7.032 -13.703 1.00 78.94 203 LEU A C 1
ATOM 1679 O O . LEU A 1 203 ? -4.893 7.223 -13.755 1.00 78.94 203 LEU A O 1
ATOM 1683 N N . THR A 1 204 ? -6.971 7.853 -14.298 1.00 76.94 204 THR A N 1
ATOM 1684 C CA . THR A 1 204 ? -6.532 8.929 -15.213 1.00 76.94 204 THR A CA 1
ATOM 1685 C C . THR A 1 204 ? -6.280 10.271 -14.521 1.00 76.94 204 THR A C 1
ATOM 1687 O O . THR A 1 204 ? -5.570 11.124 -15.054 1.00 76.94 204 THR A O 1
ATOM 1690 N N . GLN A 1 205 ? -6.842 10.482 -13.327 1.00 71.88 205 GLN A N 1
ATOM 1691 C CA . GLN A 1 205 ? -6.849 11.798 -12.695 1.00 71.88 205 GLN A CA 1
ATOM 1692 C C . GLN A 1 205 ? -5.559 12.096 -11.912 1.00 71.88 205 GLN A C 1
ATOM 1694 O O . GLN A 1 205 ? -5.147 11.319 -11.046 1.00 71.88 205 GLN A O 1
ATOM 1699 N N . GLY A 1 206 ? -4.990 13.281 -12.162 1.00 70.75 206 GLY A N 1
ATOM 1700 C CA . GLY A 1 206 ? -3.941 13.911 -11.356 1.00 70.75 206 GLY A CA 1
ATOM 1701 C C . GLY A 1 206 ? -2.505 13.492 -11.683 1.00 70.75 206 GLY A C 1
ATOM 1702 O O . GLY A 1 206 ? -2.217 12.790 -12.651 1.00 70.75 206 GLY A O 1
ATOM 1703 N N . ARG A 1 207 ? -1.559 13.960 -10.855 1.00 68.75 207 ARG A N 1
ATOM 1704 C CA . ARG A 1 207 ? -0.142 13.579 -10.968 1.00 68.75 207 ARG A CA 1
ATOM 1705 C C . ARG A 1 207 ? 0.002 12.080 -10.728 1.00 68.75 207 ARG A C 1
ATOM 1707 O O . ARG A 1 207 ? -0.468 11.587 -9.707 1.00 68.75 207 ARG A O 1
ATOM 1714 N N . GLY A 1 208 ? 0.727 11.404 -11.614 1.00 71.38 208 GLY A N 1
ATOM 1715 C CA . GLY A 1 208 ? 0.894 9.960 -11.514 1.00 71.38 208 GLY A CA 1
ATOM 1716 C C . GLY A 1 208 ? -0.225 9.159 -12.171 1.00 71.38 208 GLY A C 1
ATOM 1717 O O . GLY A 1 208 ? -0.385 7.984 -11.848 1.00 71.38 208 GLY A O 1
ATOM 1718 N N . ALA A 1 209 ? -0.992 9.780 -13.075 1.00 79.31 209 ALA A N 1
ATOM 1719 C CA . ALA A 1 209 ? -1.943 9.101 -13.951 1.00 79.31 209 ALA A CA 1
ATOM 1720 C C . ALA A 1 209 ? -1.379 7.763 -14.467 1.00 79.31 209 ALA A C 1
ATOM 1722 O O . ALA A 1 209 ? -0.220 7.688 -14.877 1.00 79.31 209 ALA A O 1
ATOM 1723 N N . TYR A 1 210 ? -2.198 6.712 -14.422 1.00 85.31 210 TYR A N 1
ATOM 1724 C CA . TYR A 1 210 ? -1.884 5.348 -14.862 1.00 85.31 210 TYR A CA 1
ATOM 1725 C C . TYR A 1 210 ? -0.722 4.646 -14.135 1.00 85.31 210 TYR A C 1
ATOM 1727 O O . TYR A 1 210 ? -0.293 3.579 -14.568 1.00 85.31 210 TYR A O 1
ATOM 1735 N N . GLN A 1 211 ? -0.182 5.193 -13.042 1.00 87.75 211 GLN A N 1
ATOM 1736 C CA . GLN A 1 211 ? 0.982 4.579 -12.399 1.00 87.75 211 GLN A CA 1
ATOM 1737 C C . GLN A 1 211 ? 0.678 3.222 -11.758 1.00 87.75 211 GLN A C 1
ATOM 1739 O O . GLN A 1 211 ? -0.300 3.059 -11.021 1.00 87.75 211 GLN A O 1
ATOM 1744 N N . LEU A 1 212 ? 1.613 2.290 -11.950 1.00 90.81 212 LEU A N 1
ATOM 1745 C CA . LEU A 1 212 ? 1.562 0.911 -11.465 1.00 90.81 212 LEU A CA 1
ATOM 1746 C C . LEU A 1 212 ? 1.189 0.792 -9.973 1.00 90.81 212 LEU A C 1
ATOM 1748 O O . LEU A 1 212 ? 0.292 0.028 -9.607 1.00 90.81 212 LEU A O 1
ATOM 1752 N N . PHE A 1 213 ? 1.819 1.592 -9.102 1.00 90.50 213 PHE A N 1
ATOM 1753 C CA . PHE A 1 213 ? 1.581 1.525 -7.651 1.00 90.50 213 PHE A CA 1
ATOM 1754 C C . PHE A 1 213 ? 0.123 1.854 -7.266 1.00 90.50 213 PHE A C 1
ATOM 1756 O O . PHE A 1 213 ? -0.387 1.366 -6.250 1.00 90.50 213 PHE A O 1
ATOM 1763 N N . GLY A 1 214 ? -0.552 2.685 -8.071 1.00 92.12 214 GLY A N 1
ATOM 1764 C CA . GLY A 1 214 ? -1.949 3.059 -7.877 1.00 92.12 214 GLY A CA 1
ATOM 1765 C C . GLY A 1 214 ? -2.877 1.864 -8.053 1.00 92.12 214 GLY A C 1
ATOM 1766 O O . GLY A 1 214 ? -3.745 1.642 -7.211 1.00 92.12 214 GLY A O 1
ATOM 1767 N N . TYR A 1 215 ? -2.640 1.045 -9.081 1.00 93.38 215 TYR A N 1
ATOM 1768 C CA . TYR A 1 215 ? -3.403 -0.182 -9.324 1.00 93.38 215 TYR A CA 1
ATOM 1769 C C . TYR A 1 215 ? -3.134 -1.250 -8.269 1.00 93.38 215 TYR A C 1
ATOM 1771 O O . TYR A 1 215 ? -4.079 -1.875 -7.796 1.00 93.38 215 TYR A O 1
ATOM 1779 N N . ALA A 1 216 ? -1.884 -1.408 -7.820 1.00 94.38 216 ALA A N 1
ATOM 1780 C CA . ALA A 1 216 ? -1.571 -2.297 -6.699 1.00 94.38 216 ALA A CA 1
ATOM 1781 C C . ALA A 1 216 ? -2.362 -1.906 -5.437 1.00 94.38 216 ALA A C 1
ATOM 1783 O O . ALA A 1 216 ? -2.987 -2.747 -4.788 1.00 94.38 216 ALA A O 1
ATOM 1784 N N . SER A 1 217 ? -2.397 -0.603 -5.135 1.00 95.50 217 SER A N 1
ATOM 1785 C CA . SER A 1 217 ? -3.164 -0.057 -4.012 1.00 95.50 217 SER A CA 1
ATOM 1786 C C . SER A 1 217 ? -4.675 -0.242 -4.201 1.00 95.50 217 SER A C 1
ATOM 1788 O O . SER A 1 217 ? -5.354 -0.622 -3.250 1.00 95.50 217 SER A O 1
ATOM 1790 N N . LEU A 1 218 ? -5.200 -0.010 -5.414 1.00 95.50 218 LEU A N 1
ATOM 1791 C CA . LEU A 1 218 ? -6.612 -0.205 -5.764 1.00 95.50 218 LEU A CA 1
ATOM 1792 C C . LEU A 1 218 ? -7.040 -1.666 -5.572 1.00 95.50 218 LEU A C 1
ATOM 1794 O O . LEU A 1 218 ? -8.050 -1.931 -4.922 1.00 95.50 218 LEU A O 1
ATOM 1798 N N . ILE A 1 219 ? -6.254 -2.608 -6.096 1.00 95.75 219 ILE A N 1
ATOM 1799 C CA . ILE A 1 219 ? -6.497 -4.046 -5.950 1.00 95.75 219 ILE A CA 1
ATOM 1800 C C . ILE A 1 219 ? -6.540 -4.405 -4.466 1.00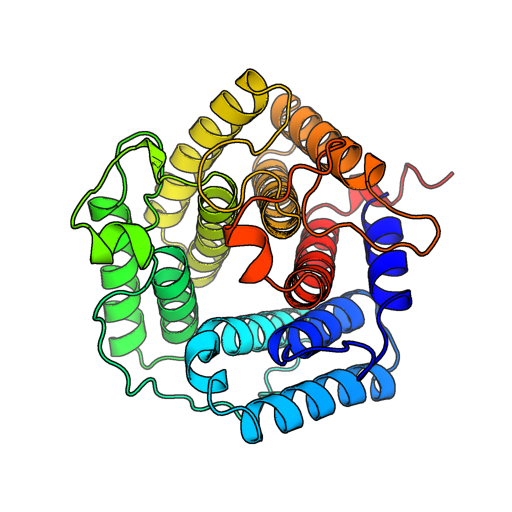 95.75 219 ILE A C 1
ATOM 1802 O O . ILE A 1 219 ? -7.513 -5.000 -4.016 1.00 95.75 219 ILE A O 1
ATOM 1806 N N . TYR A 1 220 ? -5.559 -3.963 -3.673 1.00 96.31 220 TYR A N 1
ATOM 1807 C CA . TYR A 1 220 ? -5.556 -4.230 -2.236 1.00 96.31 220 TYR A CA 1
ATOM 1808 C C . TYR A 1 220 ? -6.808 -3.686 -1.521 1.00 96.31 220 TYR A C 1
ATOM 1810 O O . TYR A 1 220 ? -7.423 -4.407 -0.731 1.00 96.31 220 TYR A O 1
ATOM 1818 N N . ILE A 1 221 ? -7.215 -2.433 -1.771 1.00 96.88 221 ILE A N 1
ATOM 1819 C CA . ILE A 1 221 ? -8.385 -1.857 -1.082 1.00 96.88 221 ILE A CA 1
ATOM 1820 C C . ILE A 1 221 ? -9.700 -2.504 -1.523 1.00 96.88 221 ILE A C 1
ATOM 1822 O O . ILE A 1 221 ? -10.603 -2.630 -0.695 1.00 96.88 221 ILE A O 1
ATOM 1826 N N . LEU A 1 222 ? -9.807 -2.944 -2.782 1.00 96.62 222 LEU A N 1
ATOM 1827 C CA . LEU A 1 222 ? -10.951 -3.709 -3.277 1.00 96.62 222 LEU A CA 1
ATOM 1828 C C . LEU A 1 222 ? -10.989 -5.103 -2.647 1.00 96.62 222 LEU A C 1
ATOM 1830 O O . LEU A 1 222 ? -12.034 -5.483 -2.124 1.00 96.62 222 LEU A O 1
ATOM 1834 N N . SER A 1 223 ? -9.858 -5.817 -2.591 1.00 95.44 223 SER A N 1
ATOM 1835 C CA . SER A 1 223 ? -9.747 -7.112 -1.902 1.00 95.44 223 SER A CA 1
ATOM 1836 C C . SER A 1 223 ? -10.131 -6.999 -0.429 1.00 95.44 223 SER A C 1
ATOM 1838 O O . SER A 1 223 ? -10.866 -7.833 0.100 1.00 95.44 223 SER A O 1
ATOM 1840 N N . TRP A 1 224 ? -9.680 -5.939 0.247 1.00 96.06 224 TRP A N 1
ATOM 1841 C CA . TRP A 1 224 ? -10.057 -5.703 1.635 1.00 96.06 224 TRP A CA 1
ATOM 1842 C C . TRP A 1 224 ? -11.543 -5.369 1.786 1.00 96.06 224 TRP A C 1
ATOM 1844 O O . TRP A 1 224 ? -12.204 -5.933 2.649 1.00 96.06 224 TRP A O 1
ATOM 1854 N N . ALA A 1 225 ? -12.106 -4.501 0.945 1.00 96.19 225 ALA A N 1
ATOM 1855 C CA . ALA A 1 225 ? -13.534 -4.198 0.992 1.00 96.19 225 ALA A CA 1
ATOM 1856 C C . ALA A 1 225 ? -14.404 -5.433 0.702 1.00 96.19 225 ALA A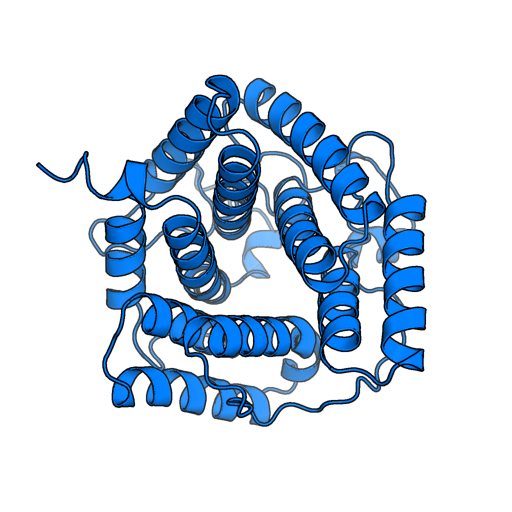 C 1
ATOM 1858 O O . ALA A 1 225 ? -15.409 -5.641 1.382 1.00 96.19 225 ALA A O 1
ATOM 1859 N N . GLN A 1 226 ? -13.994 -6.270 -0.254 1.00 94.88 226 GLN A N 1
ATOM 1860 C CA . GLN A 1 226 ? -14.663 -7.524 -0.588 1.00 94.88 226 GLN A CA 1
ATOM 1861 C C . GLN A 1 226 ? -14.603 -8.520 0.577 1.00 94.88 226 GLN A C 1
ATOM 1863 O O . GLN A 1 226 ? -15.614 -9.142 0.883 1.00 94.88 226 GLN A O 1
ATOM 1868 N N . SER A 1 227 ? -13.479 -8.628 1.298 1.00 93.62 227 SER A N 1
ATOM 1869 C CA . SER A 1 227 ? -13.406 -9.501 2.484 1.00 93.62 227 SER A CA 1
ATOM 1870 C C . SER A 1 227 ? -14.318 -9.041 3.626 1.00 93.62 227 SER A C 1
ATOM 1872 O O . SER A 1 227 ? -14.775 -9.860 4.419 1.00 93.62 227 SER A O 1
ATOM 1874 N N . GLN A 1 228 ? -14.631 -7.743 3.701 1.00 93.81 228 GLN A N 1
ATOM 1875 C CA . GLN A 1 228 ? -15.618 -7.208 4.646 1.00 93.81 228 GLN A CA 1
ATOM 1876 C C . GLN A 1 228 ? -17.069 -7.364 4.159 1.00 93.81 228 GLN A C 1
ATOM 1878 O O . GLN A 1 228 ? -17.994 -7.255 4.963 1.00 93.81 228 GLN A O 1
ATOM 1883 N N . ASN A 1 229 ? -17.287 -7.593 2.861 1.00 93.81 229 ASN A N 1
ATOM 1884 C CA . ASN A 1 229 ? -18.609 -7.792 2.271 1.00 93.81 229 ASN A CA 1
ATOM 1885 C C . ASN A 1 229 ? -18.582 -8.878 1.173 1.00 93.81 229 ASN A C 1
ATOM 1887 O O . ASN A 1 229 ? -18.714 -8.552 -0.012 1.00 93.81 229 ASN A O 1
ATOM 1891 N N . PRO A 1 230 ? -18.448 -10.168 1.548 1.00 90.69 230 PRO A N 1
ATOM 1892 C CA . PRO A 1 230 ? -18.208 -11.251 0.588 1.00 90.69 230 PRO A CA 1
ATOM 1893 C C . PRO A 1 230 ? -19.321 -11.451 -0.448 1.00 90.69 230 PRO A C 1
ATOM 1895 O O . PRO A 1 230 ? -19.083 -12.001 -1.517 1.00 90.69 230 PRO A O 1
ATOM 1898 N N . GLN A 1 231 ? -20.536 -10.982 -0.157 1.00 93.00 231 GLN A N 1
ATOM 1899 C CA . GLN A 1 231 ? -21.698 -11.114 -1.044 1.00 93.00 231 GLN A CA 1
ATOM 1900 C C . GLN A 1 231 ? -21.789 -9.989 -2.090 1.00 93.00 231 GLN A C 1
ATOM 1902 O O . GLN A 1 231 ? -22.698 -9.976 -2.921 1.00 93.00 231 GLN A O 1
ATOM 1907 N N . SER A 1 232 ? -20.876 -9.011 -2.066 1.00 95.06 232 SER A N 1
ATOM 1908 C CA . SER A 1 232 ? -20.913 -7.889 -3.002 1.00 95.06 232 SER A CA 1
ATOM 1909 C C . SER A 1 232 ? -20.401 -8.282 -4.389 1.00 95.06 232 SER A C 1
ATOM 1911 O O . SER A 1 232 ? -19.203 -8.273 -4.674 1.00 95.06 232 SER A O 1
ATOM 1913 N N . THR A 1 233 ? -21.327 -8.546 -5.307 1.00 93.88 233 THR A N 1
ATOM 1914 C CA . THR A 1 233 ? -21.001 -8.820 -6.717 1.00 93.88 233 THR A CA 1
ATOM 1915 C C . THR A 1 233 ? -20.322 -7.631 -7.399 1.00 93.88 233 THR A C 1
ATOM 1917 O O . THR A 1 233 ? -19.442 -7.812 -8.235 1.00 93.88 233 THR A O 1
ATOM 1920 N N . THR A 1 234 ? -20.671 -6.399 -7.011 1.00 95.56 234 THR A N 1
ATOM 1921 C CA . THR A 1 234 ? -20.080 -5.187 -7.604 1.00 95.56 234 THR A CA 1
ATOM 1922 C C . THR A 1 234 ? -18.619 -4.976 -7.211 1.00 95.56 234 THR A C 1
ATOM 1924 O O . THR A 1 234 ? -17.852 -4.460 -8.014 1.00 95.56 234 THR A O 1
ATOM 1927 N N . LEU A 1 235 ? -18.228 -5.332 -5.983 1.00 94.94 235 LEU A N 1
ATOM 1928 C CA . LEU A 1 235 ? -16.833 -5.263 -5.539 1.00 94.94 235 LEU A CA 1
ATOM 1929 C C . LEU A 1 235 ? -16.006 -6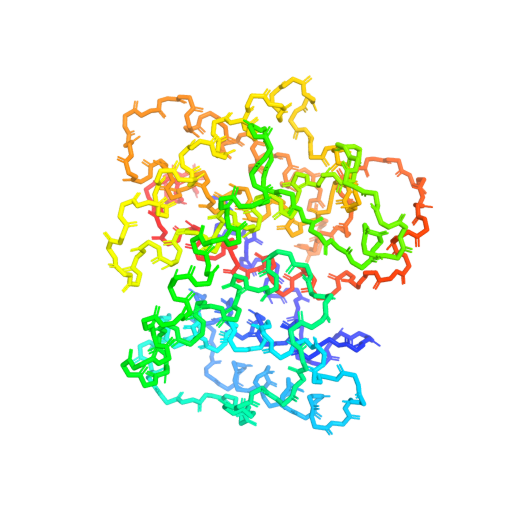.384 -6.179 1.00 94.94 235 LEU A C 1
ATOM 1931 O O . LEU A 1 235 ? -14.880 -6.135 -6.593 1.00 94.94 235 LEU A O 1
ATOM 1935 N N . THR A 1 236 ? -16.594 -7.574 -6.343 1.00 93.69 236 THR A N 1
ATOM 1936 C CA . THR A 1 236 ? -15.972 -8.672 -7.100 1.00 93.69 236 THR A CA 1
ATOM 1937 C C . THR A 1 236 ? -15.695 -8.270 -8.550 1.00 93.69 236 THR A C 1
ATOM 1939 O O . THR A 1 236 ? -14.571 -8.416 -9.017 1.00 93.69 236 THR A O 1
ATOM 1942 N N . ALA A 1 237 ? -16.686 -7.701 -9.244 1.00 93.56 237 ALA A N 1
ATOM 1943 C CA . ALA A 1 237 ? -16.527 -7.262 -10.630 1.00 93.56 237 ALA A CA 1
ATOM 1944 C C . ALA A 1 237 ? -15.450 -6.174 -10.784 1.00 93.56 237 ALA A C 1
ATOM 1946 O O . ALA A 1 237 ? -14.671 -6.210 -11.733 1.00 93.56 237 ALA A O 1
ATOM 1947 N N . ASP A 1 238 ? -15.377 -5.233 -9.840 1.00 95.12 238 ASP A N 1
ATOM 1948 C CA . ASP A 1 238 ? -14.327 -4.211 -9.829 1.00 95.12 238 ASP A CA 1
ATOM 1949 C C . ASP A 1 238 ? -12.943 -4.815 -9.593 1.00 95.12 238 ASP A C 1
ATOM 1951 O O . ASP A 1 238 ? -11.984 -4.457 -10.266 1.00 95.12 238 ASP A O 1
ATOM 1955 N N . LEU A 1 239 ? -12.817 -5.749 -8.650 1.00 93.69 239 LEU A N 1
ATOM 1956 C CA . LEU A 1 239 ? -11.546 -6.419 -8.396 1.00 93.69 239 LEU A CA 1
ATOM 1957 C C . LEU A 1 239 ? -11.067 -7.180 -9.642 1.00 93.69 239 LEU A C 1
ATOM 1959 O O . LEU A 1 239 ? -9.917 -7.017 -10.051 1.00 93.69 239 LEU A O 1
ATOM 1963 N N . ASP A 1 240 ? -11.958 -7.938 -10.286 1.00 91.75 240 ASP A N 1
ATOM 1964 C CA . ASP A 1 240 ? -11.668 -8.662 -11.529 1.00 91.75 240 ASP A CA 1
ATOM 1965 C C . ASP A 1 240 ? -11.226 -7.708 -12.653 1.00 91.75 240 ASP A C 1
ATOM 1967 O O . ASP A 1 240 ? -10.260 -7.989 -13.365 1.00 91.75 240 ASP A O 1
ATOM 1971 N N . GLN A 1 241 ? -11.888 -6.557 -12.798 1.00 93.62 241 GLN A N 1
ATOM 1972 C CA . GLN A 1 241 ? -11.526 -5.539 -13.789 1.00 93.62 241 GLN A CA 1
ATOM 1973 C C . GLN A 1 241 ? -10.154 -4.916 -13.513 1.00 93.62 241 GLN A C 1
ATOM 1975 O O . GLN A 1 241 ? -9.351 -4.791 -14.438 1.00 93.62 241 GLN A O 1
ATOM 1980 N N . ALA A 1 242 ? -9.857 -4.568 -12.258 1.00 93.38 242 ALA A N 1
ATOM 1981 C CA . ALA A 1 242 ? -8.568 -3.998 -11.875 1.00 93.38 242 ALA A CA 1
ATOM 1982 C C . ALA A 1 242 ? -7.419 -4.988 -12.120 1.00 93.38 242 ALA A C 1
ATOM 1984 O O . ALA A 1 242 ? -6.381 -4.608 -12.665 1.00 93.38 242 ALA A O 1
ATOM 1985 N N . ILE A 1 243 ? -7.621 -6.264 -11.772 1.00 92.12 243 ILE A N 1
ATOM 1986 C CA . ILE A 1 243 ? -6.646 -7.328 -12.029 1.00 92.12 243 ILE A CA 1
ATOM 1987 C C . ILE A 1 243 ? -6.467 -7.527 -13.536 1.00 92.12 243 ILE A C 1
ATOM 1989 O O . ILE A 1 243 ? -5.333 -7.554 -14.002 1.00 92.12 243 ILE A O 1
ATOM 1993 N N . LYS A 1 244 ? -7.558 -7.633 -14.308 1.00 91.12 244 LYS A N 1
ATOM 1994 C CA . LYS A 1 244 ? -7.492 -7.811 -15.766 1.00 91.12 244 LYS A CA 1
ATOM 1995 C C . LYS A 1 244 ? -6.734 -6.669 -16.441 1.00 91.12 244 LYS A C 1
ATOM 1997 O O . LYS A 1 244 ? -5.891 -6.933 -17.293 1.00 91.12 244 LYS A O 1
ATOM 2002 N N . HIS A 1 245 ? -7.029 -5.426 -16.060 1.00 91.56 245 HIS A N 1
ATOM 2003 C CA . HIS A 1 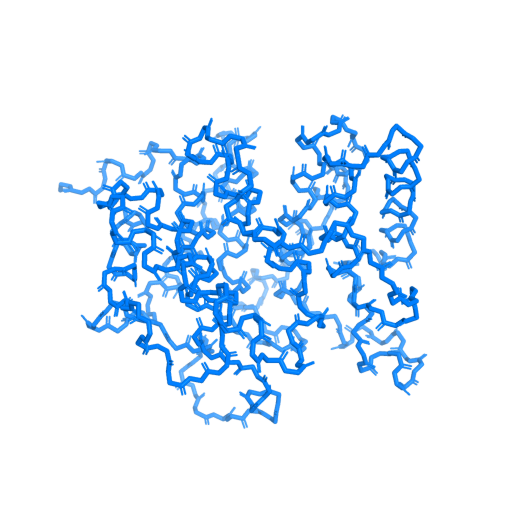245 ? -6.339 -4.256 -16.592 1.00 91.56 245 HIS A CA 1
ATOM 2004 C C . HIS A 1 245 ? -4.842 -4.332 -16.286 1.00 91.56 245 HIS A C 1
ATOM 2006 O O . HIS A 1 245 ? -4.041 -4.306 -17.212 1.00 91.56 245 HIS A O 1
ATOM 2012 N N . LEU A 1 246 ? -4.456 -4.539 -15.022 1.00 91.44 246 LEU A N 1
ATOM 2013 C CA . LEU A 1 246 ? -3.048 -4.686 -14.652 1.00 91.44 246 LEU A CA 1
ATOM 2014 C C . LEU A 1 246 ? -2.358 -5.808 -15.446 1.00 91.44 246 LEU A C 1
ATOM 2016 O O . LEU A 1 246 ? -1.310 -5.576 -16.036 1.00 91.44 246 LEU A O 1
ATOM 2020 N N . SER A 1 247 ? -2.958 -7.001 -15.502 1.00 90.19 247 SER A N 1
ATOM 2021 C CA . SER A 1 247 ? -2.400 -8.158 -16.213 1.00 90.19 247 SER A CA 1
ATOM 2022 C C . SER A 1 247 ? -2.208 -7.926 -17.711 1.00 90.19 247 SER A C 1
ATOM 2024 O O . SER A 1 247 ? -1.312 -8.528 -18.287 1.00 90.19 247 SER A O 1
ATOM 2026 N N . SER A 1 248 ? -2.998 -7.050 -18.342 1.00 91.31 248 SER A N 1
ATOM 2027 C CA . SER A 1 248 ? -2.830 -6.732 -19.769 1.00 91.31 248 SER A CA 1
ATOM 2028 C C . SER A 1 248 ? -1.542 -5.964 -20.092 1.00 91.31 248 SER A C 1
ATOM 2030 O O . SER A 1 248 ? -1.122 -5.954 -21.242 1.00 91.31 248 SER A O 1
ATOM 2032 N N . PHE A 1 249 ? -0.889 -5.384 -19.079 1.00 91.31 249 PHE A N 1
ATOM 2033 C CA . PHE A 1 249 ? 0.395 -4.690 -19.205 1.00 91.31 249 PHE A CA 1
ATOM 2034 C C . PHE A 1 249 ? 1.586 -5.519 -18.703 1.00 91.31 249 PHE A C 1
ATOM 2036 O O . PHE A 1 249 ? 2.692 -4.990 -18.604 1.00 91.31 249 PHE A O 1
ATOM 2043 N N . GLN A 1 250 ? 1.385 -6.791 -18.341 1.00 89.81 250 GLN A N 1
ATOM 2044 C CA . GLN A 1 250 ? 2.496 -7.652 -17.944 1.00 89.81 250 GLN A CA 1
ATOM 2045 C C . GLN A 1 250 ? 3.306 -8.059 -19.179 1.00 89.81 250 GLN A C 1
ATOM 2047 O O . GLN A 1 250 ? 2.750 -8.566 -20.150 1.00 89.81 250 GLN A O 1
ATOM 2052 N N . HIS A 1 251 ? 4.618 -7.850 -19.133 1.00 88.12 251 HIS A N 1
ATOM 2053 C CA . HIS A 1 251 ? 5.544 -8.313 -20.161 1.00 88.12 251 HIS A CA 1
ATOM 2054 C C . HIS A 1 251 ? 5.834 -9.818 -20.018 1.00 88.12 251 HIS A C 1
ATOM 2056 O O . HIS A 1 251 ? 5.615 -10.408 -18.958 1.00 88.12 251 HIS A O 1
ATOM 2062 N N . ASP A 1 252 ? 6.415 -10.427 -21.056 1.00 85.25 252 ASP A N 1
ATOM 2063 C CA . ASP A 1 252 ? 6.807 -11.847 -21.061 1.00 85.25 252 ASP A CA 1
ATOM 2064 C C . ASP A 1 252 ? 7.829 -12.202 -19.965 1.00 85.25 252 ASP A C 1
ATOM 2066 O O . ASP A 1 252 ? 7.875 -13.338 -19.493 1.00 85.25 252 ASP A O 1
ATOM 2070 N N . ASP A 1 253 ? 8.643 -11.232 -19.536 1.00 81.88 253 ASP A N 1
ATOM 2071 C CA . ASP A 1 253 ? 9.596 -11.381 -18.429 1.00 81.88 253 ASP A CA 1
ATOM 2072 C C . ASP A 1 253 ? 8.945 -11.246 -17.037 1.00 81.88 253 ASP A C 1
ATOM 2074 O O . ASP A 1 253 ? 9.624 -11.360 -16.018 1.00 81.88 253 ASP A O 1
ATOM 2078 N N . GLY A 1 254 ? 7.629 -11.020 -16.983 1.00 83.50 254 GLY A N 1
ATOM 2079 C CA . GLY A 1 254 ? 6.848 -10.863 -15.762 1.00 83.50 254 GLY A CA 1
ATOM 2080 C C . GLY A 1 254 ? 6.846 -9.448 -15.178 1.00 83.50 254 GLY A C 1
ATOM 2081 O O . GLY A 1 254 ? 6.143 -9.225 -14.185 1.00 83.50 254 GLY A O 1
ATOM 2082 N N . LEU A 1 255 ? 7.586 -8.500 -15.765 1.00 85.62 255 LEU A N 1
ATOM 2083 C CA . LEU A 1 255 ? 7.638 -7.107 -15.323 1.00 85.62 255 LEU A CA 1
ATOM 2084 C C . LEU A 1 255 ? 6.452 -6.287 -15.845 1.00 85.62 255 LEU A C 1
ATOM 2086 O O . LEU A 1 255 ? 5.698 -6.707 -16.721 1.00 85.62 255 LEU A O 1
ATOM 2090 N N . PHE A 1 256 ? 6.303 -5.087 -15.286 1.00 88.19 256 PHE A N 1
ATOM 2091 C CA . PHE A 1 256 ? 5.299 -4.104 -15.686 1.00 88.19 256 PHE A CA 1
ATOM 2092 C C . PHE A 1 256 ? 5.972 -2.792 -16.088 1.00 88.19 256 PHE A C 1
ATOM 2094 O O . PHE A 1 256 ? 7.020 -2.454 -15.528 1.00 88.19 256 PHE A O 1
ATOM 2101 N N . PRO A 1 257 ? 5.365 -2.001 -16.986 1.00 87.62 257 PRO A N 1
ATOM 2102 C CA . PRO A 1 257 ? 5.778 -0.626 -17.202 1.00 87.62 257 PRO A CA 1
ATOM 2103 C C . PRO A 1 257 ? 5.415 0.250 -15.992 1.00 87.62 257 PRO A C 1
ATOM 2105 O O . PRO A 1 257 ? 4.551 -0.075 -15.176 1.00 87.62 257 PRO A O 1
ATOM 2108 N N . LEU A 1 258 ? 6.069 1.410 -15.881 1.00 84.00 258 LEU A N 1
ATOM 2109 C CA . LEU A 1 258 ? 5.804 2.380 -14.808 1.00 84.00 258 LEU A CA 1
ATOM 2110 C C . LEU A 1 258 ? 4.377 2.939 -14.912 1.00 84.00 258 LEU A C 1
ATOM 2112 O O . LEU A 1 258 ? 3.731 3.225 -13.899 1.00 84.00 258 LEU A O 1
ATOM 2116 N N . VAL A 1 259 ? 3.925 3.105 -16.153 1.00 86.19 259 VAL A N 1
ATOM 2117 C CA . VAL A 1 259 ? 2.676 3.738 -16.556 1.00 86.19 259 VAL A CA 1
ATOM 2118 C C . VAL A 1 259 ? 1.895 2.728 -17.396 1.00 86.19 259 VAL A C 1
ATOM 2120 O O . VAL A 1 259 ? 2.412 2.224 -18.388 1.00 86.19 259 VAL A O 1
ATOM 2123 N N . LEU A 1 260 ? 0.668 2.421 -16.982 1.00 86.00 260 LEU A N 1
ATOM 2124 C CA . LEU A 1 260 ? -0.210 1.432 -17.609 1.00 86.00 260 LEU A CA 1
ATOM 2125 C C . LEU A 1 260 ? -1.087 2.094 -18.682 1.00 86.00 260 LEU A C 1
ATOM 2127 O O . LEU A 1 260 ? -2.294 2.246 -18.507 1.00 86.00 260 LEU A O 1
ATOM 2131 N N . LYS A 1 261 ? -0.461 2.574 -19.760 1.00 81.31 261 LYS A N 1
ATOM 2132 C CA . LYS A 1 261 ? -1.143 3.177 -20.916 1.00 81.31 261 LYS A CA 1
ATOM 2133 C C . LYS A 1 261 ? -0.471 2.730 -22.213 1.00 81.31 261 LYS A C 1
ATOM 2135 O O . LYS A 1 261 ? 0.736 2.518 -22.229 1.00 81.31 261 LYS A O 1
ATOM 2140 N N . GLU A 1 262 ? -1.238 2.615 -23.296 1.00 69.38 262 GLU A N 1
ATOM 2141 C CA . GLU A 1 262 ? -0.708 2.172 -24.599 1.00 69.38 262 GLU A CA 1
ATOM 2142 C C . GLU A 1 262 ? 0.125 3.248 -25.327 1.00 69.38 262 GLU A C 1
ATOM 2144 O O . GLU A 1 262 ? 0.921 2.921 -26.203 1.00 69.38 262 GLU A O 1
ATOM 2149 N N . ALA A 1 263 ? -0.037 4.532 -24.983 1.00 61.88 263 ALA A N 1
ATOM 2150 C CA . ALA A 1 263 ? 0.627 5.642 -25.672 1.00 61.88 263 ALA A CA 1
ATOM 2151 C C . ALA A 1 263 ? 1.916 6.100 -24.968 1.00 61.88 263 ALA A C 1
ATOM 2153 O O . ALA A 1 263 ? 1.917 6.354 -23.767 1.00 61.88 263 ALA A O 1
ATOM 2154 N N . ASP A 1 264 ? 2.985 6.315 -25.736 1.00 52.88 264 ASP A N 1
ATOM 2155 C CA . ASP A 1 264 ? 4.338 6.668 -25.261 1.00 52.88 264 ASP A CA 1
ATOM 2156 C C . ASP A 1 264 ? 4.517 8.169 -24.931 1.00 52.88 264 ASP A C 1
ATOM 2158 O O . ASP A 1 264 ? 5.627 8.702 -24.931 1.00 52.88 264 ASP A O 1
ATOM 2162 N N . ASP A 1 265 ? 3.419 8.889 -24.678 1.00 56.31 265 ASP A N 1
ATOM 2163 C CA . ASP A 1 265 ? 3.456 10.330 -24.409 1.00 56.31 265 ASP A CA 1
ATOM 2164 C C . ASP A 1 265 ? 3.929 10.574 -22.973 1.00 56.31 265 ASP A C 1
ATOM 2166 O O . ASP A 1 265 ? 3.133 10.663 -22.028 1.00 56.31 265 ASP A O 1
ATOM 2170 N N . ARG A 1 266 ? 5.251 10.542 -22.782 1.00 56.50 266 ARG A N 1
ATOM 2171 C CA . ARG A 1 266 ? 5.859 10.660 -21.462 1.00 56.50 266 ARG A CA 1
ATOM 2172 C C . ARG A 1 266 ? 5.701 12.069 -20.926 1.00 56.50 266 ARG A C 1
ATOM 2174 O O . ARG A 1 266 ? 6.262 13.026 -21.450 1.00 56.50 266 ARG A O 1
ATOM 2181 N N . SER A 1 267 ? 4.962 12.188 -19.835 1.00 58.47 267 SER A N 1
ATOM 2182 C CA . SER A 1 267 ? 4.786 13.454 -19.130 1.00 58.47 267 SER A CA 1
ATOM 2183 C C . SER A 1 267 ? 5.973 13.761 -18.206 1.00 58.47 267 SER A C 1
ATOM 2185 O O . SER A 1 267 ? 6.590 12.853 -17.655 1.00 58.47 267 SER A O 1
ATOM 2187 N N . ASP A 1 268 ? 6.281 15.042 -17.970 1.00 54.97 268 ASP A N 1
ATOM 2188 C CA . ASP A 1 268 ? 7.466 15.481 -17.204 1.00 54.97 268 ASP A CA 1
ATOM 2189 C C . ASP A 1 268 ? 7.617 14.828 -15.817 1.00 54.97 268 ASP A C 1
ATOM 2191 O O . ASP A 1 268 ? 8.732 14.648 -15.321 1.00 54.97 268 ASP A O 1
ATOM 2195 N N . TRP A 1 269 ? 6.512 14.444 -15.163 1.00 58.56 269 TRP A N 1
ATOM 2196 C CA . TRP A 1 269 ? 6.570 13.791 -13.851 1.00 58.56 269 TRP A CA 1
ATOM 2197 C C . TRP A 1 269 ? 7.115 12.358 -13.909 1.00 58.56 269 TRP A C 1
ATOM 2199 O O . TRP A 1 269 ? 7.560 11.852 -12.876 1.00 58.56 269 TRP A O 1
ATOM 2209 N N . GLU A 1 270 ? 7.108 11.717 -15.078 1.00 58.81 270 GLU A N 1
ATOM 2210 C CA . GLU A 1 270 ? 7.624 10.361 -15.300 1.00 58.81 270 GLU A CA 1
ATOM 2211 C C . GLU A 1 270 ? 9.151 10.300 -15.167 1.00 58.81 270 GLU A C 1
ATOM 2213 O O . GLU A 1 270 ? 9.691 9.244 -14.868 1.00 58.81 270 GLU A O 1
ATOM 2218 N N . THR A 1 271 ? 9.847 11.439 -15.271 1.00 57.84 271 THR A N 1
ATOM 2219 C CA . THR A 1 271 ? 11.301 11.535 -15.031 1.00 57.84 271 THR A CA 1
ATOM 2220 C C . THR A 1 271 ? 11.680 11.537 -13.546 1.00 57.84 271 THR A C 1
ATOM 2222 O O . THR A 1 271 ? 12.824 11.260 -13.194 1.00 57.84 271 THR A O 1
ATOM 2225 N N . TYR A 1 272 ? 10.731 11.860 -12.658 1.00 58.12 272 TYR A N 1
ATOM 2226 C CA . TYR A 1 272 ? 10.958 11.918 -11.210 1.00 58.12 272 TYR A CA 1
ATOM 2227 C C . TYR A 1 272 ? 10.721 10.571 -10.521 1.00 58.12 272 TYR A C 1
ATOM 2229 O O . TYR A 1 272 ? 11.267 10.318 -9.448 1.00 58.12 272 TYR A O 1
ATOM 2237 N N . ASN A 1 273 ? 9.862 9.733 -11.102 1.00 68.88 273 ASN A N 1
ATOM 2238 C CA . ASN A 1 273 ? 9.448 8.474 -10.502 1.00 68.88 273 ASN A CA 1
ATOM 2239 C C . ASN A 1 273 ? 10.232 7.319 -11.109 1.00 68.88 273 ASN A C 1
ATOM 2241 O O . ASN A 1 273 ? 10.305 7.168 -12.323 1.00 68.88 273 ASN A O 1
ATOM 2245 N N . ASN A 1 274 ? 10.774 6.479 -10.239 1.00 75.38 274 ASN A N 1
ATOM 2246 C CA . ASN A 1 274 ? 11.535 5.320 -10.648 1.00 75.38 274 ASN A CA 1
ATOM 2247 C C . ASN A 1 274 ? 10.614 4.104 -10.805 1.00 75.38 274 ASN A C 1
ATOM 2249 O O . ASN A 1 274 ? 9.887 3.758 -9.874 1.00 75.38 274 ASN A O 1
ATOM 2253 N N . LEU A 1 275 ? 10.667 3.432 -11.959 1.00 80.56 275 LEU A N 1
ATOM 2254 C CA . LEU A 1 275 ? 9.968 2.165 -12.194 1.00 80.56 275 LEU A CA 1
ATOM 2255 C C . LEU A 1 275 ? 10.245 1.151 -11.077 1.00 80.56 275 LEU A C 1
ATOM 2257 O O . LEU A 1 275 ? 9.331 0.530 -10.537 1.00 80.56 275 LEU A O 1
ATOM 2261 N N . TYR A 1 276 ? 11.512 1.011 -10.710 1.00 81.50 276 TYR A N 1
ATOM 2262 C CA . TYR A 1 276 ? 11.982 -0.044 -9.825 1.00 81.50 276 TYR A CA 1
ATOM 2263 C C . TYR A 1 276 ? 11.452 0.090 -8.394 1.00 81.50 276 TYR A C 1
ATOM 2265 O O . TYR A 1 276 ? 11.078 -0.907 -7.775 1.00 81.50 276 TYR A O 1
ATOM 2273 N N . ASP A 1 277 ? 11.306 1.327 -7.915 1.00 79.88 277 ASP A N 1
ATOM 2274 C CA . ASP A 1 277 ? 10.633 1.655 -6.654 1.00 79.88 277 ASP A CA 1
ATOM 2275 C C . ASP A 1 277 ? 9.201 1.118 -6.606 1.00 79.88 277 ASP A C 1
ATOM 2277 O O . ASP A 1 277 ? 8.749 0.600 -5.580 1.00 79.88 277 ASP A O 1
ATOM 2281 N N . TYR A 1 278 ? 8.488 1.197 -7.727 1.00 87.38 278 TYR A N 1
ATOM 2282 C CA . TYR A 1 278 ? 7.112 0.732 -7.803 1.00 87.38 278 TYR A CA 1
ATOM 2283 C C . TYR A 1 278 ? 6.986 -0.745 -8.118 1.00 87.38 278 TYR A C 1
ATOM 2285 O O . TYR A 1 278 ? 5.984 -1.318 -7.708 1.00 87.38 278 TYR A O 1
ATOM 2293 N N . LEU A 1 279 ? 7.965 -1.386 -8.757 1.00 88.69 279 LEU A N 1
ATOM 2294 C CA . LEU A 1 279 ? 7.944 -2.840 -8.948 1.00 88.69 279 LEU A CA 1
ATOM 2295 C C . LEU A 1 279 ? 8.006 -3.568 -7.602 1.00 88.69 279 LEU A C 1
ATOM 2297 O O . LEU A 1 279 ? 7.121 -4.373 -7.311 1.00 88.69 279 LEU A O 1
ATOM 2301 N N . GLY A 1 280 ? 8.976 -3.223 -6.744 1.00 90.19 280 GLY A N 1
ATOM 2302 C CA . GLY A 1 280 ? 9.096 -3.823 -5.410 1.00 90.19 280 GLY A CA 1
ATOM 2303 C C . GLY A 1 280 ? 7.848 -3.580 -4.557 1.00 90.19 280 GLY A C 1
ATOM 2304 O O . GLY A 1 280 ? 7.269 -4.516 -4.003 1.00 90.19 280 GLY A O 1
ATOM 2305 N N . PHE A 1 281 ? 7.374 -2.329 -4.508 1.00 92.50 281 PHE A N 1
ATOM 2306 C CA . PHE A 1 281 ? 6.134 -1.974 -3.811 1.00 92.50 281 PHE A CA 1
ATOM 2307 C C . PHE A 1 281 ? 4.923 -2.751 -4.346 1.00 92.50 281 PHE A C 1
ATOM 2309 O O . PHE A 1 281 ? 4.147 -3.308 -3.573 1.00 92.50 281 PHE A O 1
ATOM 2316 N N . THR A 1 282 ? 4.766 -2.818 -5.667 1.00 93.00 282 THR A N 1
ATOM 2317 C CA . THR A 1 282 ? 3.646 -3.506 -6.320 1.00 93.00 282 THR A CA 1
ATOM 2318 C C . THR A 1 282 ? 3.651 -4.988 -5.994 1.00 93.00 282 THR A C 1
ATOM 2320 O O . THR A 1 282 ? 2.614 -5.516 -5.597 1.00 93.00 282 THR A O 1
ATOM 2323 N N . ALA A 1 283 ? 4.814 -5.639 -6.065 1.00 92.38 283 ALA A N 1
ATOM 2324 C CA . ALA A 1 283 ? 4.965 -7.033 -5.674 1.00 92.38 283 ALA A CA 1
ATOM 2325 C C . ALA A 1 283 ? 4.505 -7.259 -4.226 1.00 92.38 283 ALA A C 1
ATOM 2327 O O . ALA A 1 283 ? 3.695 -8.151 -3.972 1.00 92.38 283 ALA A O 1
ATOM 2328 N N . ALA A 1 284 ? 4.947 -6.418 -3.286 1.00 93.56 284 ALA A N 1
ATOM 2329 C CA . ALA A 1 284 ? 4.584 -6.539 -1.875 1.00 93.56 284 ALA A CA 1
ATOM 2330 C C . ALA A 1 284 ? 3.079 -6.364 -1.637 1.00 93.56 284 ALA A C 1
ATOM 2332 O O . ALA A 1 284 ? 2.456 -7.173 -0.948 1.00 93.56 284 ALA A O 1
ATOM 2333 N N . ILE A 1 285 ? 2.482 -5.318 -2.211 1.00 95.06 285 ILE A N 1
ATOM 2334 C CA . ILE A 1 285 ? 1.073 -4.986 -1.976 1.00 95.06 285 ILE A CA 1
ATOM 2335 C C . ILE A 1 285 ? 0.133 -5.982 -2.652 1.00 95.06 285 ILE A C 1
ATOM 2337 O O . ILE A 1 285 ? -0.859 -6.384 -2.044 1.00 95.06 285 ILE A O 1
ATOM 2341 N N . LEU A 1 286 ? 0.443 -6.432 -3.867 1.00 93.62 286 LEU A N 1
ATOM 2342 C CA . LEU A 1 286 ? -0.343 -7.471 -4.529 1.00 93.62 286 LEU A CA 1
ATOM 2343 C C . LEU A 1 286 ? -0.212 -8.820 -3.814 1.00 93.62 286 LEU A C 1
ATOM 2345 O O . LEU A 1 286 ? -1.207 -9.536 -3.705 1.00 93.62 286 LEU A O 1
ATOM 2349 N N . SER A 1 287 ? 0.974 -9.143 -3.283 1.00 92.25 287 SER A N 1
ATOM 2350 C CA . SER A 1 287 ? 1.156 -10.340 -2.454 1.00 92.25 287 SER A CA 1
ATOM 2351 C C . SER A 1 287 ? 0.257 -10.249 -1.227 1.00 92.25 287 SER A C 1
ATOM 2353 O O . SER A 1 287 ? -0.570 -11.121 -0.990 1.00 92.25 287 SER A O 1
ATOM 2355 N N . ARG A 1 288 ? 0.302 -9.119 -0.517 1.00 92.19 288 ARG A N 1
ATOM 2356 C CA . ARG A 1 288 ? -0.571 -8.850 0.628 1.00 92.19 288 ARG A CA 1
ATOM 2357 C C . ARG A 1 288 ? -2.063 -8.939 0.278 1.00 92.19 288 ARG A C 1
ATOM 2359 O O . ARG A 1 288 ? -2.842 -9.473 1.063 1.00 92.19 288 ARG A O 1
ATOM 2366 N N . ALA A 1 289 ? -2.473 -8.433 -0.886 1.00 92.69 289 ALA A N 1
ATOM 2367 C CA . ALA A 1 289 ? -3.854 -8.522 -1.360 1.00 92.69 289 ALA A CA 1
ATOM 2368 C C . ALA A 1 289 ? -4.289 -9.977 -1.599 1.00 92.69 289 ALA A C 1
ATOM 2370 O O . ALA A 1 289 ? -5.402 -10.346 -1.219 1.00 92.69 289 ALA A O 1
ATOM 2371 N N . ALA A 1 290 ? -3.404 -10.812 -2.155 1.00 88.19 290 ALA A N 1
ATOM 2372 C CA . ALA A 1 290 ? -3.687 -12.220 -2.414 1.00 88.19 290 ALA A CA 1
ATOM 2373 C C . ALA A 1 290 ? -3.967 -13.017 -1.126 1.00 88.19 290 ALA A C 1
ATOM 2375 O O . ALA A 1 290 ? -4.855 -13.868 -1.105 1.00 88.19 290 ALA A O 1
ATOM 2376 N N . PHE A 1 291 ? -3.283 -12.686 -0.027 1.00 82.19 291 PHE A N 1
ATOM 2377 C CA . PHE A 1 291 ? -3.507 -13.314 1.282 1.00 82.19 291 PHE A CA 1
ATOM 2378 C C . PHE A 1 291 ? -4.834 -12.916 1.945 1.00 82.19 291 PHE A C 1
ATOM 2380 O O . PHE A 1 291 ? -5.359 -13.671 2.759 1.00 82.19 291 PHE A O 1
ATOM 2387 N N . ILE A 1 292 ? -5.404 -11.754 1.609 1.00 82.19 292 ILE A N 1
ATOM 2388 C CA . ILE A 1 292 ? -6.707 -11.319 2.144 1.00 82.19 292 ILE A CA 1
ATOM 2389 C C . ILE A 1 292 ? -7.865 -12.101 1.506 1.00 82.19 292 ILE A C 1
ATOM 2391 O O . ILE A 1 292 ? -8.929 -12.205 2.117 1.00 82.19 292 ILE A O 1
ATOM 2395 N N . PHE A 1 293 ? -7.681 -12.635 0.294 1.00 67.50 293 PHE A N 1
ATOM 2396 C CA . PHE A 1 293 ? -8.771 -13.212 -0.494 1.00 67.50 293 PHE A CA 1
ATOM 2397 C C . PHE A 1 293 ? -8.413 -14.553 -1.172 1.00 67.50 293 PHE A C 1
ATOM 2399 O O . PHE A 1 293 ? -8.528 -14.664 -2.389 1.00 67.50 293 PHE A O 1
ATOM 2406 N N . PRO A 1 294 ? -7.995 -15.593 -0.422 1.00 57.81 294 PRO A N 1
ATOM 2407 C CA . PRO A 1 294 ? -7.382 -16.809 -0.977 1.00 57.81 294 PRO A CA 1
ATOM 2408 C C . PRO A 1 294 ? -8.283 -17.617 -1.935 1.00 57.81 294 PRO A C 1
ATOM 2410 O O . PRO A 1 294 ? -7.778 -18.266 -2.851 1.00 57.81 294 PRO A O 1
ATOM 2413 N N . GLU A 1 295 ? -9.609 -17.562 -1.768 1.00 52.22 295 GLU A N 1
ATOM 2414 C CA . GLU A 1 295 ? -10.571 -18.428 -2.475 1.00 52.22 295 GLU A CA 1
ATOM 2415 C C . GLU A 1 295 ? -10.676 -18.143 -3.988 1.00 52.22 295 GLU A C 1
ATOM 2417 O O . GLU A 1 295 ? -10.842 -19.070 -4.774 1.00 52.22 295 GLU A O 1
ATOM 2422 N N . GLN A 1 296 ? -10.448 -16.905 -4.449 1.00 50.38 296 GLN A N 1
ATOM 2423 C CA . GLN A 1 296 ? -10.391 -16.599 -5.893 1.00 50.38 296 GLN A CA 1
ATOM 2424 C C . GLN A 1 296 ? -9.041 -16.940 -6.553 1.00 50.38 296 GLN A C 1
ATOM 2426 O O . GLN A 1 296 ? -8.898 -16.813 -7.774 1.00 50.38 296 GLN A O 1
ATOM 2431 N N . TYR A 1 297 ? -8.037 -17.364 -5.778 1.00 48.31 297 TYR A N 1
ATOM 2432 C CA . TYR A 1 297 ? -6.690 -17.625 -6.294 1.00 48.31 297 TYR A CA 1
ATOM 2433 C C . TYR A 1 297 ? -6.405 -19.099 -6.577 1.00 48.31 297 TYR A C 1
ATOM 2435 O O . TYR A 1 297 ? -5.599 -19.366 -7.468 1.00 48.31 297 TYR A O 1
ATOM 2443 N N . ASN A 1 298 ? -7.088 -20.025 -5.897 1.00 41.84 298 ASN A N 1
ATOM 2444 C CA . ASN A 1 298 ? -6.852 -21.465 -6.040 1.00 41.84 298 ASN A CA 1
ATOM 2445 C C . ASN A 1 298 ? -7.763 -22.154 -7.074 1.00 41.84 298 ASN A C 1
ATOM 2447 O O . ASN A 1 298 ? -7.337 -23.133 -7.675 1.00 41.84 298 ASN A O 1
ATOM 2451 N N . GLU A 1 299 ? -8.963 -21.633 -7.356 1.00 38.72 299 GLU A N 1
ATOM 2452 C CA . GLU A 1 299 ? -9.937 -22.309 -8.241 1.00 38.72 299 GLU A CA 1
ATOM 2453 C C . GLU A 1 299 ? -9.826 -21.958 -9.738 1.00 38.72 299 GLU A C 1
ATOM 2455 O O . GLU A 1 299 ? -10.590 -22.467 -10.550 1.00 38.72 299 GLU A O 1
ATOM 2460 N N . ARG A 1 300 ? -8.883 -21.097 -10.143 1.00 43.00 300 ARG A N 1
ATOM 2461 C CA . ARG A 1 300 ? -8.700 -20.696 -11.559 1.00 43.00 300 ARG A CA 1
ATOM 2462 C C . ARG A 1 300 ? -7.328 -21.073 -12.131 1.00 43.00 300 ARG A C 1
ATOM 2464 O O . ARG A 1 300 ? -6.859 -20.437 -13.070 1.00 43.00 300 ARG A O 1
ATOM 2471 N N . SER A 1 301 ? -6.680 -22.072 -11.530 1.00 35.38 301 SER A N 1
ATOM 2472 C CA . SER A 1 301 ? -5.363 -22.603 -11.930 1.00 35.38 301 SER A CA 1
ATOM 2473 C C . SER A 1 301 ? -5.447 -24.004 -12.556 1.00 35.38 301 SER A C 1
ATOM 2475 O O . SER A 1 301 ? -4.418 -24.657 -12.714 1.00 35.38 301 SER A O 1
ATOM 2477 N N . THR A 1 302 ? -6.656 -24.469 -12.879 1.00 35.41 302 THR A N 1
ATOM 2478 C CA . THR A 1 302 ? -6.929 -25.725 -13.594 1.00 35.41 302 THR A CA 1
ATOM 2479 C C . THR A 1 302 ? -7.618 -25.437 -14.910 1.00 35.41 302 THR A C 1
ATOM 2481 O O . THR A 1 302 ? -8.620 -24.686 -14.859 1.00 35.41 302 THR A O 1
#

pLDDT: mean 80.81, std 15.83, range [33.25, 97.44]